Protein AF-A0A2P4THH5-F1 (afdb_monomer_lite)

Radius of gyration: 34.78 Å; chains: 1; bounding box: 118×61×104 Å

Foldseek 3Di:
DDDDDDDDDDDDDDDDDDDDDDDDDDDDPDDPPPPPPQDWQPDQQAPPPWTWGADPPDNVDIATHEDPQFDDRRSQAGDPDQAAAFQAQSPRYQFAAFPVRFGADQLADPVCPPPPGGCVDPCCSVSNHHGHRGWGDSPSDNHTKGWGQDPNDIDIGGHPRHHPDPAPDADPDDDDDDDPDDDQDALSRVQQKKWKWFDDPPDPDIHTQFIWGAAHQFKTKDFLVSCPVPDDQQGIKMKTLDRAPPDDDPRIDIFGFPDKDQDPPQDPVPRVSRMMMTTGDDPDPRRHDDDSNHHGHHDDDPPDDDDPPPDDDDDDNDDDDD

InterPro domains:
  IPR000001 Kringle [PF00051] (83-164)
  IPR000001 Kringle [PS50070] (82-164)
  IPR000001 Kringle [SM00130] (81-166)
  IPR000001 Kringle [cd00108] (80-165)
  IPR000742 EGF-like domain [PS00022] (64-75)
  IPR000742 EGF-like domain [PS50026] (37-76)
  IPR001254 Serine proteases, trypsin domain [PF00089] (181-321)
  IPR001254 Serine proteases, trypsin domain [PS50240] (179-322)
  IPR001254 Serine proteases, trypsin domain [SM00020] (178-322)
  IPR001254 Serine proteases, trypsin domain [cd00190] (182-322)
  IPR001314 Peptidase S1A, chymotrypsin family [PR00722] (211-226)
  IPR001314 Peptidase S1A, chymotrypsin family [PR00722] (270-284)
  IPR009003 Peptidase S1, PA clan [SSF50494] (167-321)
  IPR013806 Kringle-like fold [SSF57440] (61-167)
  IPR018056 Kringle, conserved site [PS00021] (134-146)
  IPR018114 Serine proteases, trypsin family, histidine active site [PS00134] (221-226)
  IPR038178 Kringle superfamily [G3DSA:2.40.20.10] (83-173)
  IPR050127 Serine Proteases (Peptidase S1 Family) [PTHR24264] (62-322)

pLDDT: mean 84.1, std 19.12, range [24.69, 98.5]

Organism: Bambusicola thoracicus (NCBI:txid9083)

Sequence (322 aa):
MSNREDNLRSGGDVENTQNERQAPESPPAGGSNQDCSVPACIRNKCYNGGQCSQAYYSPQLFICRCNHGSSGKQCEIDTEVKCYKNTGVTYRGTWSVTESGAECLNWNINGLMDHKYSGQRKDAAELGLGNHNYCRNPDNDSKPWCHVLKGKQLTWEYCDVPTCSSCGLRQHRARQYRIKVGSYADIEAHPWQAAIFVKYHRVPGEHFLCGGILISSCWVLSAAHCFEEGFSTNQLKIVLGRTSRATPEEKEQKFQVKNYVVHERYDSENYNNDIALLQLNSDTEDCAIETDTVRAACLPTPDLQLPDWTECEISGYGRNEE

Secondary structure (DSSP, 8-state):
---------------------PPPPPPPS--------PPBPSS---STTPEEEEETTEEEEEEEEPPTTEESSSS-EESS--SB-TTSTT------BBTTSPBPPPTT-GGGTTSSS-TTSTTTTTTT-SSS---B-SS--SS-EEEEEETTEEEEEEB-PPB---TT------PPP--SSPPP--GGGSTTEEEEEE--TTSSS-EEEEEEEEEETTEEEE-SGGGTT---GGGEEEEES-S-SSS--TT-EEEEEEEEEE-TT--TTT-TT--EEEEEP-SSSS-SPP-SS--PPPPPPTT-PPPTT-------------

Structure (mmCIF, N/CA/C/O backbone):
data_AF-A0A2P4THH5-F1
#
_entry.id   AF-A0A2P4THH5-F1
#
loop_
_atom_site.group_PDB
_atom_site.id
_atom_site.type_symbol
_atom_site.label_atom_id
_atom_site.label_alt_id
_atom_site.label_comp_id
_atom_site.label_asym_id
_atom_site.label_entity_id
_atom_site.label_seq_id
_atom_site.pdbx_PDB_ins_code
_atom_site.Cartn_x
_atom_site.Cartn_y
_atom_site.Cartn_z
_atom_site.occupancy
_atom_site.B_iso_or_equiv
_atom_site.auth_seq_id
_atom_site.auth_comp_id
_atom_site.auth_asym_id
_atom_site.auth_atom_id
_atom_site.pdbx_PDB_model_num
ATOM 1 N N . MET A 1 1 ? 80.439 19.271 -78.440 1.00 37.16 1 MET A N 1
ATOM 2 C CA . MET A 1 1 ? 81.186 19.848 -77.301 1.00 37.16 1 MET A CA 1
ATOM 3 C C . MET A 1 1 ? 80.744 19.051 -76.077 1.00 37.16 1 MET A C 1
ATOM 5 O O . MET A 1 1 ? 79.571 19.114 -75.762 1.00 37.16 1 MET A O 1
ATOM 9 N N . SER A 1 2 ? 81.492 18.027 -75.648 1.00 31.56 2 SER A N 1
ATOM 10 C CA . SER A 1 2 ? 82.767 18.105 -74.899 1.00 31.56 2 SER A CA 1
ATOM 11 C C . SER A 1 2 ? 82.506 18.529 -73.451 1.00 31.56 2 SER A C 1
ATOM 13 O O . SER A 1 2 ? 81.976 19.615 -73.275 1.00 31.56 2 SER A O 1
ATOM 15 N N . ASN A 1 3 ? 82.902 17.838 -72.381 1.00 24.69 3 ASN A N 1
ATOM 16 C CA . ASN A 1 3 ? 83.460 16.503 -72.079 1.00 24.69 3 ASN A CA 1
ATOM 17 C C . ASN A 1 3 ? 83.920 16.617 -70.601 1.00 24.69 3 ASN A C 1
ATOM 19 O O . ASN A 1 3 ? 84.514 17.650 -70.306 1.00 24.69 3 ASN A O 1
ATOM 23 N N . ARG A 1 4 ? 83.815 15.550 -69.779 1.00 29.97 4 ARG A N 1
ATOM 24 C CA . ARG A 1 4 ? 84.721 15.250 -68.620 1.00 29.97 4 ARG A CA 1
ATOM 25 C C . ARG A 1 4 ? 84.756 16.267 -67.442 1.00 29.97 4 ARG A C 1
ATOM 27 O O . ARG A 1 4 ? 84.151 17.324 -67.555 1.00 29.97 4 ARG A O 1
ATOM 34 N N . GLU A 1 5 ? 85.376 16.054 -66.264 1.00 32.38 5 GLU A N 1
ATOM 35 C CA . GLU A 1 5 ? 86.104 14.965 -65.531 1.00 32.38 5 GLU A CA 1
ATOM 36 C C . GLU A 1 5 ? 86.108 15.388 -64.023 1.00 32.38 5 GLU A C 1
ATOM 38 O O . GLU A 1 5 ? 86.107 16.591 -63.770 1.00 32.38 5 GLU A O 1
ATOM 43 N N . ASP A 1 6 ? 86.179 14.573 -62.955 1.00 33.00 6 ASP A N 1
ATOM 44 C CA . ASP A 1 6 ? 85.772 13.177 -62.676 1.00 33.00 6 ASP A CA 1
ATOM 45 C C . ASP A 1 6 ? 85.646 12.982 -61.125 1.00 33.00 6 ASP A C 1
ATOM 47 O O . ASP A 1 6 ? 85.448 13.952 -60.393 1.00 33.00 6 ASP A O 1
ATOM 51 N N . ASN A 1 7 ? 85.754 11.756 -60.594 1.00 29.44 7 ASN A N 1
ATOM 52 C CA . ASN A 1 7 ? 85.731 11.412 -59.163 1.00 29.44 7 ASN A CA 1
ATOM 53 C C . ASN A 1 7 ? 87.022 11.794 -58.402 1.00 29.44 7 ASN A C 1
ATOM 55 O O . ASN A 1 7 ? 88.105 11.673 -58.968 1.00 29.44 7 ASN A O 1
ATOM 59 N N . LEU A 1 8 ? 86.938 12.030 -57.074 1.00 30.50 8 LEU A N 1
ATOM 60 C CA . LEU A 1 8 ? 87.539 11.131 -56.051 1.00 30.50 8 LEU A CA 1
ATOM 61 C C . LEU A 1 8 ? 87.321 11.539 -54.568 1.00 30.50 8 LEU A C 1
ATOM 63 O O . LEU A 1 8 ? 87.356 12.699 -54.181 1.00 30.50 8 LEU A O 1
ATOM 67 N N . ARG A 1 9 ? 87.136 10.485 -53.760 1.00 30.66 9 ARG A N 1
ATOM 68 C CA . ARG A 1 9 ? 87.009 10.330 -52.289 1.00 30.66 9 ARG A CA 1
ATOM 69 C C . ARG A 1 9 ? 87.934 11.177 -51.386 1.00 30.66 9 ARG A C 1
ATOM 71 O O . ARG A 1 9 ? 89.102 11.342 -51.728 1.00 30.66 9 ARG A O 1
ATOM 78 N N . SER A 1 10 ? 87.523 11.402 -50.120 1.00 29.91 10 SER A N 1
ATOM 79 C CA . SER A 1 10 ? 88.060 10.676 -48.924 1.00 29.91 10 SER A CA 1
ATOM 80 C C . SER A 1 10 ? 87.493 11.140 -47.562 1.00 29.91 10 SER A C 1
ATOM 82 O O . SER A 1 10 ? 87.350 12.335 -47.344 1.00 29.91 10 SER A O 1
ATOM 84 N N . GLY A 1 11 ? 87.288 10.188 -46.630 1.00 29.16 11 GLY A N 1
ATOM 85 C CA . GLY A 1 11 ? 86.924 10.403 -45.209 1.00 29.16 11 GLY A CA 1
ATOM 86 C C . GLY A 1 11 ? 85.438 10.728 -44.962 1.00 29.16 11 GLY A C 1
ATOM 87 O O . GLY A 1 11 ? 84.826 11.417 -45.768 1.00 29.16 11 GLY A O 1
ATOM 88 N N . GLY A 1 12 ? 84.776 10.266 -43.897 1.00 29.94 12 GLY A N 1
ATOM 89 C CA . GLY A 1 12 ? 85.152 9.360 -42.800 1.00 29.94 12 GLY A CA 1
ATOM 90 C C . GLY A 1 12 ? 83.884 8.954 -42.019 1.00 29.94 12 GLY A C 1
ATOM 91 O O . GLY A 1 12 ? 82.815 9.507 -42.269 1.00 29.94 12 GLY A O 1
ATOM 92 N N . ASP A 1 13 ? 83.981 7.955 -41.144 1.00 30.75 13 ASP A N 1
ATOM 93 C CA . ASP A 1 13 ? 82.831 7.226 -40.587 1.00 30.75 13 ASP A CA 1
ATOM 94 C C . ASP A 1 13 ? 81.926 7.991 -39.592 1.00 30.75 13 ASP A C 1
ATOM 96 O O . ASP A 1 13 ? 82.384 8.871 -38.873 1.00 30.75 13 ASP A O 1
ATOM 100 N N . VAL A 1 14 ? 80.648 7.567 -39.559 1.00 36.00 14 VAL A N 1
ATOM 101 C CA . VAL A 1 14 ? 79.745 7.399 -38.388 1.00 36.00 14 VAL A CA 1
ATOM 102 C C . VAL A 1 14 ? 79.742 8.497 -37.301 1.00 36.00 14 VAL A C 1
ATOM 104 O O . VAL A 1 14 ? 80.711 8.649 -36.575 1.00 36.00 14 VAL A O 1
ATOM 107 N N . GLU A 1 15 ? 78.588 9.142 -37.046 1.00 32.97 15 GLU A N 1
ATOM 108 C CA . GLU A 1 15 ? 77.673 8.727 -35.954 1.00 32.97 15 GLU A CA 1
ATOM 109 C C . GLU A 1 15 ? 76.352 9.532 -35.915 1.00 32.97 15 GLU A C 1
ATOM 111 O O . GLU A 1 15 ? 76.206 10.598 -36.511 1.00 32.97 15 GLU A O 1
ATOM 116 N N . ASN A 1 16 ? 75.355 8.974 -35.229 1.00 37.88 16 ASN A N 1
ATOM 117 C CA . ASN A 1 16 ? 73.992 9.482 -35.094 1.00 37.88 16 ASN A CA 1
ATOM 118 C C . ASN A 1 16 ? 73.874 10.380 -33.849 1.00 37.88 16 ASN A C 1
ATOM 120 O O . ASN A 1 16 ? 74.120 9.904 -32.744 1.00 37.88 16 ASN A O 1
ATOM 124 N N . THR A 1 17 ? 73.448 11.641 -33.986 1.00 34.62 17 THR A N 1
ATOM 125 C CA . THR A 1 17 ? 73.154 12.512 -32.831 1.00 34.62 17 THR A CA 1
ATOM 126 C C . THR A 1 17 ? 71.737 13.075 -32.886 1.00 34.62 17 THR A C 1
ATOM 128 O O . THR A 1 17 ? 71.392 13.930 -33.702 1.00 34.62 17 THR A O 1
ATOM 131 N N . GLN A 1 18 ? 70.902 12.591 -31.965 1.00 39.66 18 GLN A N 1
ATOM 132 C CA . GLN A 1 18 ? 69.651 13.247 -31.598 1.00 39.66 18 GLN A CA 1
ATOM 133 C C . GLN A 1 18 ? 69.985 14.591 -30.946 1.00 39.66 18 GLN A C 1
ATOM 135 O O . GLN A 1 18 ? 70.841 14.648 -30.068 1.00 39.66 18 GLN A O 1
ATOM 140 N N . ASN A 1 19 ? 69.308 15.663 -31.357 1.00 36.25 19 ASN A N 1
ATOM 141 C CA . ASN A 1 19 ? 69.468 16.976 -30.738 1.00 36.25 19 ASN A CA 1
ATOM 142 C C . ASN A 1 19 ? 68.185 17.319 -29.970 1.00 36.25 19 ASN A C 1
ATOM 144 O O . ASN A 1 19 ? 67.156 17.660 -30.565 1.00 36.25 19 ASN A O 1
ATOM 148 N N . GLU A 1 20 ? 68.232 17.142 -28.651 1.00 37.72 20 GLU A N 1
ATOM 149 C CA . GLU A 1 20 ? 67.114 17.395 -27.745 1.00 37.72 20 GLU A CA 1
ATOM 150 C C . GLU A 1 20 ? 66.775 18.892 -27.722 1.00 37.72 20 GLU A C 1
ATOM 152 O O . GLU A 1 20 ? 67.632 19.739 -27.476 1.00 37.72 20 GLU A O 1
ATOM 157 N N . ARG A 1 21 ? 65.501 19.241 -27.942 1.00 40.94 21 ARG A N 1
ATOM 158 C CA . ARG A 1 21 ? 65.012 20.597 -27.664 1.00 40.94 21 ARG A CA 1
ATOM 159 C C . ARG A 1 21 ? 64.455 20.644 -26.249 1.00 40.94 21 ARG A C 1
ATOM 161 O O . ARG A 1 21 ? 63.449 20.004 -25.958 1.00 40.94 21 ARG A O 1
ATOM 168 N N . GLN A 1 22 ? 65.135 21.407 -25.397 1.00 40.62 22 GLN A N 1
ATOM 169 C CA . GLN A 1 22 ? 64.777 21.625 -23.998 1.00 40.62 22 GLN A CA 1
ATOM 170 C C . GLN A 1 22 ? 63.349 22.172 -23.857 1.00 40.62 22 GLN A C 1
ATOM 172 O O . GLN A 1 22 ? 62.909 23.028 -24.629 1.00 40.62 22 GLN A O 1
ATOM 177 N N . ALA A 1 23 ? 62.633 21.669 -22.851 1.00 42.81 23 ALA A N 1
ATOM 178 C CA . ALA A 1 23 ? 61.329 22.185 -22.452 1.00 42.81 23 ALA A CA 1
ATOM 179 C C . ALA A 1 23 ? 61.474 23.556 -21.756 1.00 42.81 23 ALA A C 1
ATOM 181 O O . ALA A 1 23 ? 62.497 23.799 -21.113 1.00 42.81 23 ALA A O 1
ATOM 182 N N . PRO A 1 24 ? 60.471 24.450 -21.852 1.00 40.84 24 PRO A N 1
ATOM 183 C CA . PRO A 1 24 ? 60.492 25.722 -21.138 1.00 40.84 24 PRO A CA 1
ATOM 184 C C . PRO A 1 24 ? 60.407 25.509 -19.620 1.00 40.84 24 PRO A C 1
ATOM 186 O O . PRO A 1 24 ? 59.654 24.659 -19.143 1.00 40.84 24 PRO A O 1
ATOM 189 N N . GLU A 1 25 ? 61.169 26.303 -18.869 1.00 43.41 25 GLU A N 1
ATOM 190 C CA . GLU A 1 25 ? 61.235 26.227 -17.408 1.00 43.41 25 GLU A CA 1
ATOM 191 C C . GLU A 1 25 ? 59.893 26.569 -16.739 1.00 43.41 25 GLU A C 1
ATOM 193 O O . GLU A 1 25 ? 59.146 27.452 -17.169 1.00 43.41 25 GLU A O 1
ATOM 198 N N . SER A 1 26 ? 59.593 25.864 -15.649 1.00 44.84 26 SER A N 1
ATOM 199 C CA . SER A 1 26 ? 58.394 26.066 -14.835 1.00 44.84 26 SER A CA 1
ATOM 200 C C . SER A 1 26 ? 58.463 27.351 -13.992 1.00 44.84 26 SER A C 1
ATOM 202 O O . SER A 1 26 ? 59.522 27.644 -13.432 1.00 44.84 26 SER A O 1
ATOM 204 N N . PRO A 1 27 ? 57.344 28.082 -13.808 1.00 43.88 27 PRO A N 1
ATOM 205 C CA . PRO A 1 27 ? 57.297 29.265 -12.947 1.00 43.88 27 PRO A CA 1
ATOM 206 C C . PRO A 1 27 ? 57.533 28.913 -11.463 1.00 43.88 27 PRO A C 1
ATOM 208 O O . PRO A 1 27 ? 57.304 27.771 -11.055 1.00 43.88 27 PRO A O 1
ATOM 211 N N . PRO A 1 28 ? 57.980 29.875 -10.632 1.00 43.22 28 PRO A N 1
ATOM 212 C CA . PRO A 1 28 ? 58.400 29.602 -9.260 1.00 43.22 28 PRO A CA 1
ATOM 213 C C . PRO A 1 28 ? 57.242 29.144 -8.363 1.00 43.22 28 PRO A C 1
ATOM 215 O O . PRO A 1 28 ? 56.141 29.696 -8.397 1.00 43.22 28 PRO A O 1
ATOM 218 N N . ALA A 1 29 ? 57.525 28.166 -7.500 1.00 49.53 29 ALA A N 1
ATOM 219 C CA . ALA A 1 29 ? 56.600 27.661 -6.490 1.00 49.53 29 ALA A CA 1
ATOM 220 C C . ALA A 1 29 ? 56.365 28.710 -5.383 1.00 49.53 29 ALA A C 1
ATOM 222 O O . ALA A 1 29 ? 57.058 28.739 -4.368 1.00 49.53 29 ALA A O 1
ATOM 223 N N . GLY A 1 30 ? 55.390 29.592 -5.609 1.00 50.31 30 GLY A N 1
ATOM 224 C CA . GLY A 1 30 ? 55.076 30.735 -4.747 1.00 50.31 30 GLY A CA 1
ATOM 225 C C . GLY A 1 30 ? 53.586 31.069 -4.715 1.00 50.31 30 GLY A C 1
ATOM 226 O O . GLY A 1 30 ? 53.219 32.239 -4.763 1.00 50.31 30 GLY A O 1
ATOM 227 N N . GLY A 1 31 ? 52.727 30.049 -4.670 1.00 40.75 31 GLY A N 1
ATOM 228 C CA . GLY A 1 31 ? 51.292 30.187 -4.425 1.00 40.75 31 GLY A CA 1
ATOM 229 C C . GLY A 1 31 ? 50.918 29.474 -3.131 1.00 40.75 31 GLY A C 1
ATOM 230 O O . GLY A 1 31 ? 51.386 28.363 -2.883 1.00 40.75 31 GLY A O 1
ATOM 231 N N . SER A 1 32 ? 50.093 30.109 -2.300 1.00 44.59 32 SER A N 1
ATOM 232 C CA . SER A 1 32 ? 49.485 29.449 -1.145 1.00 44.59 32 SER A CA 1
ATOM 233 C C . SER A 1 32 ? 48.727 28.199 -1.592 1.00 44.59 32 SER A C 1
ATOM 235 O O . SER A 1 32 ? 48.173 28.155 -2.691 1.00 44.59 32 SER A O 1
ATOM 237 N N . ASN A 1 33 ? 48.672 27.193 -0.717 1.00 51.00 33 ASN A N 1
ATOM 238 C CA . ASN A 1 33 ? 47.821 26.022 -0.901 1.00 51.00 33 ASN A CA 1
ATOM 239 C C . ASN A 1 33 ? 46.359 26.482 -0.759 1.00 51.00 33 ASN A C 1
ATOM 241 O O . ASN A 1 33 ? 45.766 26.435 0.320 1.00 51.00 33 ASN A O 1
ATOM 245 N N . GLN A 1 34 ? 45.829 27.064 -1.831 1.00 52.44 34 GLN A N 1
ATOM 246 C CA . GLN A 1 34 ? 44.490 27.612 -1.882 1.00 52.44 34 GLN A CA 1
ATOM 247 C C . GLN A 1 34 ? 43.559 26.429 -2.099 1.00 52.44 34 GLN A C 1
ATOM 249 O O . GLN A 1 34 ? 43.331 26.002 -3.227 1.00 52.44 34 GLN A O 1
ATOM 254 N N . ASP A 1 35 ? 43.115 25.856 -0.979 1.00 54.47 35 ASP A N 1
ATOM 255 C CA . ASP A 1 35 ? 42.141 24.776 -0.937 1.00 54.47 35 ASP A CA 1
ATOM 256 C C . ASP A 1 35 ? 40.946 25.152 -1.818 1.00 54.47 35 ASP A C 1
ATOM 258 O O . ASP A 1 35 ? 40.152 26.037 -1.475 1.00 54.47 35 ASP A O 1
ATOM 262 N N . CYS A 1 36 ? 40.856 24.504 -2.983 1.00 59.50 36 CYS A N 1
ATOM 263 C CA . CYS A 1 36 ? 39.775 24.658 -3.952 1.00 59.50 36 CYS A CA 1
ATOM 264 C C . CYS A 1 36 ? 38.520 23.952 -3.426 1.00 59.50 36 CYS A C 1
ATOM 266 O O . CYS A 1 36 ? 37.983 23.032 -4.047 1.00 59.50 36 CYS A O 1
ATOM 268 N N . SER A 1 37 ? 38.071 24.404 -2.259 1.00 67.19 37 SER A N 1
ATOM 269 C CA . SER A 1 37 ? 36.865 23.986 -1.569 1.00 67.19 37 SER A CA 1
ATOM 270 C C . SER A 1 37 ? 35.662 24.311 -2.450 1.00 67.19 37 SER A C 1
ATOM 272 O O . SER A 1 37 ? 35.150 25.431 -2.490 1.00 67.19 37 SER A O 1
ATOM 274 N N . VAL A 1 38 ? 35.227 23.314 -3.225 1.00 71.19 38 VAL A N 1
ATOM 275 C CA . VAL A 1 38 ? 34.047 23.440 -4.081 1.00 71.19 38 VAL A CA 1
ATOM 276 C C . VAL A 1 38 ? 32.851 23.709 -3.165 1.00 71.19 38 VAL A C 1
ATOM 278 O O . VAL A 1 38 ? 32.565 22.877 -2.299 1.00 71.19 38 VAL A O 1
ATOM 281 N N . PRO A 1 39 ? 32.156 24.851 -3.311 1.00 82.00 39 PRO A N 1
ATOM 282 C CA . PRO A 1 39 ? 31.128 25.239 -2.361 1.00 82.00 39 PRO A CA 1
ATOM 283 C C . PRO A 1 39 ? 29.989 24.220 -2.354 1.00 82.00 39 PRO A C 1
ATOM 285 O O . PRO A 1 39 ? 29.551 23.727 -3.401 1.00 82.00 39 PRO A O 1
ATOM 288 N N . ALA A 1 40 ? 29.489 23.926 -1.155 1.00 85.25 40 ALA A N 1
ATOM 289 C CA . ALA A 1 40 ? 28.267 23.155 -0.995 1.00 85.25 40 ALA A CA 1
ATOM 290 C C . ALA A 1 40 ? 27.100 23.867 -1.699 1.00 85.25 40 ALA A C 1
ATOM 292 O O . ALA A 1 40 ? 27.017 25.098 -1.716 1.00 85.25 40 ALA A O 1
ATOM 293 N N . CYS A 1 41 ? 26.186 23.096 -2.284 1.00 86.69 41 CYS A N 1
ATOM 294 C CA . CYS A 1 41 ? 25.001 23.659 -2.924 1.00 86.69 41 CYS A CA 1
ATOM 295 C C . CYS A 1 41 ? 24.131 24.426 -1.915 1.00 86.69 41 CYS A C 1
ATOM 297 O O . CYS A 1 41 ? 23.840 23.919 -0.835 1.00 86.69 41 CYS A O 1
ATOM 299 N N . ILE A 1 42 ? 23.620 25.600 -2.313 1.00 83.94 42 ILE A N 1
ATOM 300 C CA . ILE A 1 42 ? 22.729 26.444 -1.480 1.00 83.94 42 ILE A CA 1
ATOM 301 C C . ILE A 1 42 ? 21.472 25.672 -1.031 1.00 83.94 42 ILE A C 1
ATOM 303 O O . ILE A 1 42 ? 20.929 25.905 0.045 1.00 83.94 42 ILE A O 1
ATOM 307 N N . ARG A 1 43 ? 21.009 24.735 -1.865 1.00 85.25 43 ARG A N 1
ATOM 308 C CA . ARG A 1 43 ? 20.035 23.697 -1.512 1.00 85.25 43 ARG A CA 1
ATOM 309 C C . ARG A 1 43 ? 20.584 22.358 -1.985 1.00 85.25 43 ARG A C 1
ATOM 311 O O . ARG A 1 43 ? 21.068 22.280 -3.115 1.00 85.25 43 ARG A O 1
ATOM 318 N N . ASN A 1 44 ? 20.504 21.325 -1.149 1.00 85.50 44 ASN A N 1
ATOM 319 C CA . ASN A 1 44 ? 20.911 19.984 -1.554 1.00 85.50 44 ASN A CA 1
ATOM 320 C C . ASN A 1 44 ? 19.947 19.463 -2.638 1.00 85.50 44 ASN A C 1
ATOM 322 O O . ASN A 1 44 ? 18.736 19.457 -2.434 1.00 85.50 44 ASN A O 1
ATOM 326 N N . LYS A 1 45 ? 20.492 19.082 -3.799 1.00 87.81 45 LYS A N 1
ATOM 327 C CA . LYS A 1 45 ? 19.757 18.526 -4.952 1.00 87.81 45 LYS A CA 1
ATOM 328 C C . LYS A 1 45 ? 19.999 17.018 -5.128 1.00 87.81 45 LYS A C 1
ATOM 330 O O . LYS A 1 45 ? 19.629 16.457 -6.160 1.00 87.81 45 LYS A O 1
ATOM 335 N N . CYS A 1 46 ? 20.668 16.397 -4.159 1.00 90.81 46 CYS A N 1
ATOM 336 C CA . CYS A 1 46 ? 21.008 14.985 -4.140 1.00 90.81 46 CYS A CA 1
ATOM 337 C C . CYS A 1 46 ? 20.062 14.234 -3.197 1.00 90.81 46 CYS A C 1
ATOM 339 O O . CYS A 1 46 ? 19.823 14.664 -2.067 1.00 90.81 46 CYS A O 1
ATOM 341 N N . TYR A 1 47 ? 19.548 13.104 -3.661 1.00 90.31 47 TYR A N 1
ATOM 342 C CA . TYR A 1 47 ? 18.736 12.171 -2.891 1.00 90.31 47 TYR A CA 1
ATOM 343 C C . TYR A 1 47 ? 19.617 11.312 -1.965 1.00 90.31 47 TYR A C 1
ATOM 345 O O . TYR A 1 47 ? 20.847 11.405 -1.993 1.00 90.31 47 TYR A O 1
ATOM 353 N N . ASN A 1 48 ? 18.988 10.493 -1.114 1.00 89.19 48 ASN A N 1
ATOM 354 C CA . ASN A 1 48 ? 19.655 9.488 -0.268 1.00 89.19 48 ASN A CA 1
ATOM 355 C C . ASN A 1 48 ? 20.823 10.033 0.588 1.00 89.19 48 ASN A C 1
ATOM 357 O O . ASN A 1 48 ? 21.829 9.365 0.834 1.00 89.19 48 ASN A O 1
ATOM 361 N N . GLY A 1 49 ? 20.696 11.288 1.037 1.00 88.06 49 GLY A N 1
ATOM 362 C CA . GLY A 1 49 ? 21.700 11.974 1.855 1.00 88.06 49 GLY A CA 1
ATOM 363 C C . GLY A 1 49 ? 23.008 12.306 1.125 1.00 88.06 49 GLY A C 1
ATOM 364 O O . GLY A 1 49 ? 24.006 12.581 1.791 1.00 88.06 49 GLY A O 1
ATOM 365 N N . GLY A 1 50 ? 23.036 12.252 -0.211 1.00 91.50 50 GLY A N 1
ATOM 366 C CA . GLY A 1 50 ? 24.226 12.554 -1.007 1.00 91.50 50 GLY A CA 1
ATOM 367 C C . GLY A 1 50 ? 24.739 13.982 -0.792 1.00 91.50 50 GLY A C 1
ATOM 368 O O . GLY A 1 50 ? 23.974 14.913 -0.526 1.00 91.50 50 GLY A O 1
ATOM 369 N N . GLN A 1 51 ? 26.052 14.171 -0.919 1.00 93.25 51 GLN A N 1
ATOM 370 C CA . GLN A 1 51 ? 26.693 15.478 -0.763 1.00 93.25 51 GLN A CA 1
ATOM 371 C C . GLN A 1 51 ? 26.654 16.250 -2.087 1.00 93.25 51 GLN A C 1
ATOM 373 O O . GLN A 1 51 ? 27.115 15.748 -3.113 1.00 93.25 51 GLN A O 1
ATOM 378 N N . CYS A 1 52 ? 26.122 17.474 -2.063 1.00 92.62 52 CYS A N 1
ATOM 379 C CA . CYS A 1 52 ? 25.980 18.328 -3.244 1.00 92.62 52 CYS A CA 1
ATOM 380 C C . CYS A 1 52 ? 27.070 19.400 -3.294 1.00 92.62 52 CYS A C 1
ATOM 382 O O . CYS A 1 52 ? 27.138 20.258 -2.410 1.00 92.62 52 CYS A O 1
ATOM 384 N N . SER A 1 53 ? 27.854 19.402 -4.371 1.00 91.38 53 SER A N 1
ATOM 385 C CA . SER A 1 53 ? 28.852 20.430 -4.680 1.00 91.38 53 SER A CA 1
ATOM 386 C C . SER A 1 53 ? 28.429 21.220 -5.921 1.00 91.38 53 SER A C 1
ATOM 388 O O . SER A 1 53 ? 28.028 20.634 -6.929 1.00 91.38 53 SER A O 1
ATOM 390 N N . GLN A 1 54 ? 28.504 22.551 -5.864 1.00 87.06 54 GLN A N 1
ATOM 391 C CA . GLN A 1 54 ? 28.004 23.443 -6.915 1.00 87.06 54 GLN A CA 1
ATOM 392 C C . GLN A 1 54 ? 29.153 24.101 -7.688 1.00 87.06 54 GLN A C 1
ATOM 394 O O . GLN A 1 54 ? 30.136 24.551 -7.101 1.00 87.06 54 GLN A O 1
ATOM 399 N N . ALA A 1 55 ? 29.024 24.205 -9.013 1.00 80.19 55 ALA A N 1
ATOM 400 C CA . ALA A 1 55 ? 30.010 24.906 -9.827 1.00 80.19 55 ALA A CA 1
ATOM 401 C C . ALA A 1 55 ? 29.962 26.419 -9.552 1.00 80.19 55 ALA A C 1
ATOM 403 O O . ALA A 1 55 ? 28.914 27.052 -9.697 1.00 80.19 55 ALA A O 1
ATOM 404 N N . TYR A 1 56 ? 31.112 27.007 -9.212 1.00 71.56 56 TYR A N 1
ATOM 405 C CA . TYR A 1 56 ? 31.230 28.409 -8.786 1.00 71.56 56 TYR A CA 1
ATOM 406 C C . TYR A 1 56 ? 30.623 29.409 -9.792 1.00 71.56 56 TYR A C 1
ATOM 408 O O . TYR A 1 56 ? 29.932 30.344 -9.399 1.00 71.56 56 TYR A O 1
ATOM 416 N N . TYR A 1 57 ? 30.812 29.168 -11.095 1.00 75.88 57 TYR A N 1
ATOM 417 C CA . TYR A 1 57 ? 30.321 30.032 -12.179 1.00 75.88 57 TYR A CA 1
ATOM 418 C C . TYR A 1 57 ? 29.016 29.552 -12.844 1.00 75.88 57 TYR A C 1
ATOM 420 O O . TYR A 1 57 ? 28.578 30.153 -13.822 1.00 75.88 57 TYR A O 1
ATOM 428 N N . SER A 1 58 ? 28.382 28.474 -12.363 1.00 74.12 58 SER A N 1
ATOM 429 C CA . SER A 1 58 ? 27.134 27.963 -12.951 1.00 74.12 58 SER A CA 1
ATOM 430 C C . SER A 1 58 ? 26.197 27.386 -11.881 1.00 74.12 58 SER A C 1
ATOM 432 O O . SER A 1 58 ? 26.329 26.220 -11.511 1.00 74.12 58 SER A O 1
ATOM 434 N N . PRO A 1 59 ? 25.195 28.149 -11.398 1.00 69.50 59 PRO A N 1
ATOM 435 C CA . PRO A 1 59 ? 24.290 27.695 -10.334 1.00 69.50 59 PRO A CA 1
ATOM 436 C C . PRO A 1 59 ? 23.324 26.572 -10.759 1.00 69.50 59 PRO A C 1
ATOM 438 O O . PRO A 1 59 ? 22.641 25.965 -9.925 1.00 69.50 59 PRO A O 1
ATOM 441 N N . GLN A 1 60 ? 23.259 26.277 -12.060 1.00 73.44 60 GLN A N 1
ATOM 442 C CA . GLN A 1 60 ? 22.529 25.130 -12.599 1.00 73.44 60 GLN A CA 1
ATOM 443 C C . GLN A 1 60 ? 23.379 23.851 -12.613 1.00 73.44 60 GLN A C 1
ATOM 445 O O . GLN A 1 60 ? 22.811 22.762 -12.553 1.00 73.44 60 GLN A O 1
ATOM 450 N N . LEU A 1 61 ? 24.712 23.963 -12.637 1.00 81.94 61 LEU A N 1
ATOM 451 C CA . LEU A 1 61 ? 25.624 22.824 -12.652 1.00 81.94 61 LEU A CA 1
ATOM 452 C C . LEU A 1 61 ? 26.021 22.431 -11.222 1.00 81.94 61 LEU A C 1
ATOM 454 O O . LEU A 1 61 ? 26.637 23.197 -10.480 1.00 81.94 61 LEU A O 1
ATOM 458 N N . PHE A 1 62 ? 25.668 21.209 -10.846 1.00 87.88 62 PHE A N 1
ATOM 459 C CA . PHE A 1 62 ? 26.001 20.605 -9.562 1.00 87.88 62 PHE A CA 1
ATOM 460 C C . PHE A 1 62 ? 26.419 19.150 -9.766 1.00 87.88 62 PHE A C 1
ATOM 462 O O . PHE A 1 62 ? 26.058 18.525 -10.767 1.00 87.88 62 PHE A O 1
ATOM 469 N N . ILE A 1 63 ? 27.187 18.631 -8.815 1.00 90.12 63 ILE A N 1
ATOM 470 C CA . ILE A 1 63 ? 27.655 17.248 -8.766 1.00 90.12 63 ILE A CA 1
ATOM 471 C C . ILE A 1 63 ? 27.204 16.662 -7.431 1.00 90.12 63 ILE A C 1
ATOM 473 O O . ILE A 1 63 ? 27.348 17.303 -6.388 1.00 90.12 63 ILE A O 1
ATOM 477 N N . CYS A 1 64 ? 26.671 15.445 -7.476 1.00 92.25 64 CYS A N 1
ATOM 478 C CA . CYS A 1 64 ? 26.307 14.680 -6.295 1.00 92.25 64 CYS A CA 1
ATOM 479 C C . CYS A 1 64 ? 27.347 13.596 -6.022 1.00 92.25 64 CYS A C 1
ATOM 481 O O . CYS A 1 64 ? 27.652 12.783 -6.894 1.00 92.25 64 CYS A O 1
ATOM 483 N N . ARG A 1 65 ? 27.877 13.570 -4.798 1.00 94.19 65 ARG A N 1
ATOM 484 C CA . ARG A 1 65 ? 28.663 12.454 -4.274 1.00 94.19 65 ARG A CA 1
ATOM 485 C C . ARG A 1 65 ? 27.738 11.562 -3.454 1.00 94.19 65 ARG A C 1
ATOM 487 O O . ARG A 1 65 ? 27.235 11.981 -2.412 1.00 94.19 65 ARG A O 1
ATOM 494 N N . CYS A 1 66 ? 27.510 10.354 -3.950 1.00 94.69 66 CYS A N 1
ATOM 495 C CA . CYS A 1 66 ? 26.563 9.412 -3.366 1.00 94.69 66 CYS A CA 1
ATOM 496 C C . CYS A 1 66 ? 27.149 8.657 -2.172 1.00 94.69 66 CYS A C 1
ATOM 498 O O . CYS A 1 66 ? 28.355 8.410 -2.105 1.00 94.69 66 CYS A O 1
ATOM 500 N N . ASN A 1 67 ? 26.273 8.307 -1.231 1.00 94.12 67 ASN A N 1
ATOM 501 C CA . ASN A 1 67 ? 26.600 7.440 -0.104 1.00 94.12 67 ASN A CA 1
ATOM 502 C C . ASN A 1 67 ? 26.639 5.974 -0.563 1.00 94.12 67 ASN A C 1
ATOM 504 O O . ASN A 1 67 ? 26.131 5.644 -1.640 1.00 94.12 67 ASN A O 1
ATOM 508 N N . HIS A 1 68 ? 27.206 5.086 0.261 1.00 94.31 68 HIS A N 1
ATOM 509 C CA . HIS A 1 68 ? 27.091 3.642 0.029 1.00 94.31 68 HIS A CA 1
ATOM 510 C C . HIS A 1 68 ? 25.617 3.246 -0.157 1.00 94.31 68 HIS A C 1
ATOM 512 O O . HIS A 1 68 ? 24.738 3.855 0.449 1.00 94.31 68 HIS A O 1
ATOM 518 N N . GLY A 1 69 ? 25.356 2.284 -1.041 1.00 92.25 69 GLY A N 1
ATOM 519 C CA . GLY A 1 69 ? 23.997 1.862 -1.382 1.00 92.25 69 GLY A CA 1
ATOM 520 C C . GLY A 1 69 ? 23.217 2.812 -2.303 1.00 92.25 69 GLY A C 1
ATOM 521 O O . GLY A 1 69 ? 22.088 2.501 -2.659 1.00 92.25 69 GLY A O 1
ATOM 522 N N . SER A 1 70 ? 23.786 3.946 -2.740 1.00 94.38 70 SER A N 1
ATOM 523 C CA . SER A 1 70 ? 23.102 4.894 -3.640 1.00 94.38 70 SER A CA 1
ATOM 524 C C . SER A 1 70 ? 23.904 5.216 -4.906 1.00 94.38 70 SER A C 1
ATOM 526 O O . SER A 1 70 ? 25.136 5.221 -4.903 1.00 94.38 70 SER A O 1
ATOM 528 N N . SER A 1 71 ? 23.208 5.468 -6.017 1.00 93.81 71 SER A N 1
ATOM 529 C CA . SER A 1 71 ? 23.808 5.742 -7.331 1.00 93.81 71 SER A CA 1
ATOM 530 C C . SER A 1 71 ? 22.909 6.625 -8.210 1.00 93.81 71 SER A C 1
ATOM 532 O O . SER A 1 71 ? 21.813 7.007 -7.803 1.00 93.81 71 SER A O 1
ATOM 534 N N . GLY A 1 72 ? 23.376 6.980 -9.410 1.00 90.31 72 GLY A N 1
ATOM 535 C CA . GLY A 1 72 ? 22.690 7.916 -10.309 1.00 90.31 72 GLY A CA 1
ATOM 536 C C . GLY A 1 72 ? 23.291 9.322 -10.280 1.00 90.31 72 GLY A C 1
ATOM 537 O O . GLY A 1 72 ? 24.235 9.596 -9.538 1.00 90.31 72 GLY A O 1
ATOM 538 N N . LYS A 1 73 ? 22.781 10.226 -11.123 1.00 89.06 73 LYS A N 1
ATOM 539 C CA . LYS A 1 73 ? 23.357 11.580 -11.291 1.00 89.06 73 LYS A CA 1
ATOM 540 C C . LYS A 1 73 ? 23.111 12.477 -10.071 1.00 89.06 73 LYS A C 1
ATOM 542 O O . LYS A 1 73 ? 23.888 13.388 -9.792 1.00 89.06 73 LYS A O 1
ATOM 547 N N . GLN A 1 74 ? 22.013 12.221 -9.376 1.00 91.06 74 GLN A N 1
ATOM 548 C CA . GLN A 1 74 ? 21.533 12.889 -8.177 1.00 91.06 74 GLN A CA 1
ATOM 549 C C . GLN A 1 74 ? 21.471 11.932 -6.975 1.00 91.06 74 GLN A C 1
ATOM 551 O O . GLN A 1 74 ? 20.873 12.286 -5.965 1.00 91.06 74 GLN A O 1
ATOM 556 N N . CYS A 1 75 ? 22.081 10.744 -7.053 1.00 92.81 75 CYS A N 1
ATOM 557 C CA . CYS A 1 75 ? 21.956 9.674 -6.052 1.00 92.81 75 CYS A CA 1
ATOM 558 C C . CYS A 1 75 ? 20.518 9.140 -5.888 1.00 92.81 75 CYS A C 1
ATOM 560 O O . CYS A 1 75 ? 20.140 8.662 -4.821 1.00 92.81 75 CYS A O 1
ATOM 562 N N . GLU A 1 76 ? 19.715 9.259 -6.948 1.00 91.62 76 GLU A N 1
ATOM 563 C CA . GLU A 1 76 ? 18.289 8.935 -7.048 1.00 91.62 76 GLU A CA 1
ATOM 564 C C . GLU A 1 76 ? 17.967 7.435 -7.092 1.00 91.62 76 GLU A C 1
ATOM 566 O O . GLU A 1 76 ? 16.809 7.068 -6.907 1.00 91.62 76 GLU A O 1
ATOM 571 N N . ILE A 1 77 ? 18.960 6.577 -7.339 1.00 94.69 77 ILE A N 1
ATOM 572 C CA . ILE A 1 77 ? 18.821 5.117 -7.355 1.00 94.69 77 ILE A CA 1
ATOM 573 C C . ILE A 1 77 ? 19.321 4.561 -6.023 1.00 94.69 77 ILE A C 1
ATOM 575 O O . ILE A 1 77 ? 20.464 4.809 -5.636 1.00 94.69 77 ILE A O 1
ATOM 579 N N . ASP A 1 78 ? 18.493 3.753 -5.373 1.00 94.56 78 ASP A N 1
ATOM 580 C CA . ASP A 1 78 ? 18.876 2.914 -4.238 1.00 94.56 78 ASP A CA 1
ATOM 581 C C . ASP A 1 78 ? 19.284 1.534 -4.786 1.00 94.56 78 ASP A C 1
ATOM 583 O O . ASP A 1 78 ? 18.543 0.906 -5.542 1.00 94.56 78 ASP A O 1
ATOM 587 N N . THR A 1 79 ? 20.500 1.081 -4.488 1.00 94.25 79 THR A N 1
ATOM 588 C CA . THR A 1 79 ? 21.035 -0.195 -4.983 1.00 94.25 79 THR A CA 1
ATOM 589 C C . THR A 1 79 ? 20.859 -1.339 -3.988 1.00 94.25 79 THR A C 1
ATOM 591 O O . THR A 1 79 ? 20.975 -2.506 -4.380 1.00 94.25 79 THR A O 1
ATOM 594 N N . GLU A 1 80 ? 20.539 -1.040 -2.729 1.00 91.50 80 GLU A N 1
ATOM 595 C CA . GLU A 1 80 ? 20.355 -2.012 -1.651 1.00 91.50 80 GLU A CA 1
ATOM 596 C C . GLU A 1 80 ? 18.895 -2.486 -1.578 1.00 91.50 80 GLU A C 1
ATOM 598 O O . GLU A 1 80 ? 18.655 -3.678 -1.375 1.00 91.50 80 GLU A O 1
ATOM 603 N N . VAL A 1 81 ? 17.919 -1.615 -1.861 1.00 91.38 81 VAL A N 1
ATOM 604 C CA . VAL A 1 81 ? 16.493 -1.965 -1.836 1.00 91.38 81 VAL A CA 1
ATOM 605 C C . VAL A 1 81 ? 16.112 -2.976 -2.930 1.00 91.38 81 VAL A C 1
ATOM 607 O O . VAL A 1 81 ? 16.286 -2.754 -4.132 1.00 91.38 81 VAL A O 1
ATOM 610 N N . LYS A 1 82 ? 15.555 -4.119 -2.506 1.00 90.62 82 LYS A N 1
ATOM 611 C CA . LYS A 1 82 ? 15.109 -5.214 -3.392 1.00 90.62 82 LYS A CA 1
ATOM 612 C C . LYS A 1 82 ? 13.596 -5.360 -3.509 1.00 90.62 82 LYS A C 1
ATOM 614 O O . LYS A 1 82 ? 13.147 -6.125 -4.347 1.00 90.62 82 LYS A O 1
ATOM 619 N N . CYS A 1 83 ? 12.825 -4.623 -2.716 1.00 91.50 83 CYS A N 1
ATOM 620 C CA . CYS A 1 83 ? 11.371 -4.730 -2.647 1.00 91.50 83 CYS A CA 1
ATOM 621 C C . CYS A 1 83 ? 10.694 -3.353 -2.711 1.00 91.50 83 CYS A C 1
ATOM 623 O O . CYS A 1 83 ? 11.347 -2.335 -2.478 1.00 91.50 83 CYS A O 1
ATOM 625 N N . TYR A 1 84 ? 9.392 -3.302 -3.003 1.00 91.25 84 TYR A N 1
ATOM 626 C CA . TYR A 1 84 ? 8.606 -2.062 -2.961 1.00 91.25 84 TYR A CA 1
ATOM 627 C C . TYR A 1 84 ? 7.579 -2.051 -1.820 1.00 91.25 84 TYR A C 1
ATOM 629 O O . TYR A 1 84 ? 7.104 -3.096 -1.377 1.00 91.25 84 TYR A O 1
ATOM 637 N N . LYS A 1 85 ? 7.226 -0.856 -1.335 1.00 85.62 85 LYS A N 1
ATOM 638 C CA . LYS A 1 85 ? 6.159 -0.636 -0.343 1.00 85.62 85 LYS A CA 1
ATOM 639 C C . LYS A 1 85 ? 4.908 -0.074 -1.015 1.00 85.62 85 LYS A C 1
ATOM 641 O O . LYS A 1 85 ? 5.026 0.631 -2.017 1.00 85.62 85 LYS A O 1
ATOM 646 N N . ASN A 1 86 ? 3.738 -0.316 -0.425 1.00 82.56 86 ASN A N 1
ATOM 647 C CA . ASN A 1 86 ? 2.441 0.191 -0.893 1.00 82.56 86 ASN A CA 1
ATOM 648 C C . ASN A 1 86 ? 2.225 -0.140 -2.383 1.00 82.56 86 ASN A C 1
ATOM 650 O O . ASN A 1 86 ? 2.259 -1.312 -2.742 1.00 82.56 86 ASN A O 1
ATOM 654 N N . THR A 1 87 ? 2.056 0.865 -3.245 1.00 85.12 87 THR A N 1
ATOM 655 C CA . THR A 1 87 ? 1.990 0.733 -4.714 1.00 85.12 87 THR A CA 1
ATOM 656 C C . THR A 1 87 ? 3.350 0.878 -5.411 1.00 85.12 87 THR A C 1
ATOM 658 O O . THR A 1 87 ? 3.476 0.646 -6.611 1.00 85.12 87 THR A O 1
ATOM 661 N N . GLY A 1 88 ? 4.406 1.266 -4.692 1.00 91.50 88 GLY A N 1
ATOM 662 C CA . GLY A 1 88 ? 5.758 1.398 -5.239 1.00 91.50 88 GLY A CA 1
ATOM 663 C C . GLY A 1 88 ? 6.053 2.715 -5.963 1.00 91.50 88 GLY A C 1
ATOM 664 O O . GLY A 1 88 ? 7.060 2.792 -6.664 1.00 91.50 88 GLY A O 1
ATOM 665 N N . VAL A 1 89 ? 5.247 3.767 -5.776 1.00 92.81 89 VAL A N 1
ATOM 666 C CA . VAL A 1 89 ? 5.522 5.130 -6.295 1.00 92.81 89 VAL A CA 1
ATOM 667 C C . VAL A 1 89 ? 6.902 5.641 -5.863 1.00 92.81 89 VAL A C 1
ATOM 669 O O . VAL A 1 89 ? 7.673 6.172 -6.668 1.00 92.81 89 VAL A O 1
ATOM 672 N N . THR A 1 90 ? 7.269 5.399 -4.605 1.00 91.56 90 THR A N 1
ATOM 673 C CA . THR A 1 90 ? 8.573 5.737 -4.012 1.00 91.56 90 THR A CA 1
ATOM 674 C C . THR A 1 90 ? 9.674 4.707 -4.289 1.00 91.56 90 THR A C 1
ATOM 676 O O . THR A 1 90 ? 10.810 4.901 -3.862 1.00 91.56 90 THR A O 1
ATOM 679 N N . TYR A 1 91 ? 9.403 3.629 -5.037 1.00 95.00 91 TYR A N 1
ATOM 680 C CA . TYR A 1 91 ? 10.417 2.620 -5.349 1.00 95.00 91 TYR A CA 1
ATOM 681 C C . TYR A 1 91 ? 11.526 3.203 -6.235 1.00 95.00 91 TYR A C 1
ATOM 683 O O . TYR A 1 91 ? 11.278 3.707 -7.334 1.00 95.00 91 TYR A O 1
ATOM 691 N N . ARG A 1 92 ? 12.771 3.132 -5.756 1.00 95.69 92 ARG A N 1
ATOM 692 C CA . ARG A 1 92 ? 13.971 3.606 -6.469 1.00 95.69 92 ARG A CA 1
ATOM 693 C C . ARG A 1 92 ? 15.032 2.517 -6.661 1.00 95.69 92 ARG A C 1
ATOM 695 O O . ARG A 1 92 ? 16.159 2.828 -7.040 1.00 95.69 92 ARG A O 1
ATOM 702 N N . GLY A 1 93 ? 14.649 1.254 -6.464 1.00 96.31 93 GLY A N 1
ATOM 703 C CA . GLY A 1 93 ? 15.522 0.091 -6.626 1.00 96.31 93 GLY A CA 1
ATOM 704 C C . GLY A 1 93 ? 15.931 -0.207 -8.072 1.00 96.31 93 GLY A C 1
ATOM 705 O O . GLY A 1 93 ? 15.559 0.508 -9.010 1.00 96.31 93 GLY A O 1
ATOM 706 N N . THR A 1 94 ? 16.687 -1.291 -8.250 1.00 97.44 94 THR A N 1
ATOM 707 C CA . THR A 1 94 ? 17.342 -1.656 -9.521 1.00 97.44 94 THR A CA 1
ATOM 708 C C . THR A 1 94 ? 16.712 -2.837 -10.273 1.00 97.44 94 THR A C 1
ATOM 710 O O . THR A 1 94 ? 17.330 -3.367 -11.193 1.00 97.44 94 THR A O 1
ATOM 713 N N . TRP A 1 95 ? 15.498 -3.269 -9.917 1.00 97.94 95 TRP A N 1
ATOM 714 C CA . TRP A 1 95 ? 14.799 -4.341 -10.645 1.00 97.94 95 TRP A CA 1
ATOM 715 C C . TRP A 1 95 ? 14.451 -3.915 -12.077 1.00 97.94 95 TRP A C 1
ATOM 717 O O . TRP A 1 95 ? 14.003 -2.787 -12.275 1.00 97.94 95 TRP A O 1
ATOM 727 N N . SER A 1 96 ? 14.621 -4.801 -13.060 1.00 97.88 96 SER A N 1
ATOM 728 C CA . SER A 1 96 ? 14.449 -4.496 -14.495 1.00 97.88 96 SER A CA 1
ATOM 729 C C . SER A 1 96 ? 13.824 -5.648 -15.299 1.00 97.88 96 SER A C 1
ATOM 731 O O . SER A 1 96 ? 14.093 -5.793 -16.493 1.00 97.88 96 SER A O 1
ATOM 733 N N . VAL A 1 97 ? 13.030 -6.495 -14.638 1.00 97.31 97 VAL A N 1
ATOM 734 C CA . VAL A 1 97 ? 12.392 -7.686 -15.222 1.00 97.31 97 VAL A CA 1
ATOM 735 C C . VAL A 1 97 ? 10.900 -7.693 -14.887 1.00 97.31 97 VAL A C 1
ATOM 737 O O . VAL A 1 97 ? 10.495 -7.349 -13.773 1.00 97.31 97 VAL A O 1
ATOM 740 N N . THR A 1 98 ? 10.093 -8.064 -15.877 1.00 97.75 98 THR A N 1
ATOM 741 C CA . THR A 1 98 ? 8.627 -8.138 -15.798 1.00 97.75 98 THR A CA 1
ATOM 742 C C . THR A 1 98 ? 8.121 -9.484 -15.288 1.00 97.75 98 THR A C 1
ATOM 744 O O . THR A 1 98 ? 8.853 -10.469 -15.304 1.00 97.75 98 THR A O 1
ATOM 747 N N . GLU A 1 99 ? 6.851 -9.552 -14.882 1.00 95.19 99 GLU A N 1
ATOM 748 C CA . GLU A 1 99 ? 6.202 -10.805 -14.442 1.00 95.19 99 GLU A CA 1
ATOM 749 C C . GLU A 1 99 ? 6.163 -11.886 -15.542 1.00 95.19 99 GLU A C 1
ATOM 751 O O . GLU A 1 99 ? 6.057 -13.074 -15.249 1.00 95.19 99 GLU A O 1
ATOM 756 N N . SER A 1 100 ? 6.291 -11.498 -16.818 1.00 94.62 100 SER A N 1
ATOM 757 C CA . SER A 1 100 ? 6.434 -12.426 -17.950 1.00 94.62 100 SER A CA 1
ATOM 758 C C . SER A 1 100 ? 7.878 -12.895 -18.194 1.00 94.62 100 SER A C 1
ATOM 760 O O . SER A 1 100 ? 8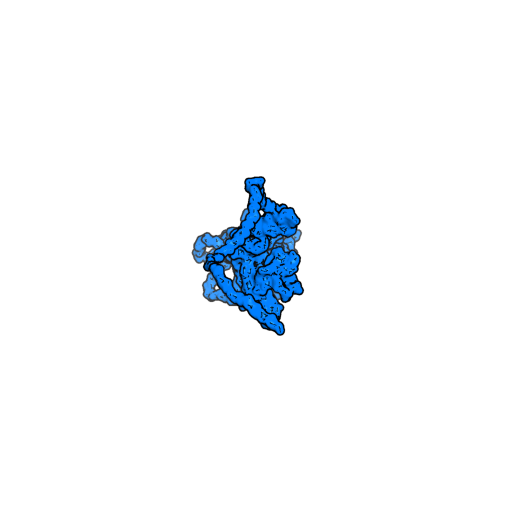.120 -13.706 -19.090 1.00 94.62 100 SER A O 1
ATOM 762 N N . GLY A 1 101 ? 8.846 -12.372 -17.434 1.00 95.88 101 GLY A N 1
ATOM 763 C CA . GLY A 1 101 ? 10.280 -12.571 -17.639 1.00 95.88 101 GLY A CA 1
ATOM 764 C C . GLY A 1 101 ? 10.905 -11.673 -18.715 1.00 95.88 101 GLY A C 1
ATOM 765 O O . GLY A 1 101 ? 12.099 -11.803 -18.982 1.00 95.88 101 GLY A O 1
ATOM 766 N N . ALA A 1 102 ? 10.151 -10.761 -19.343 1.00 96.94 102 ALA A N 1
ATOM 767 C CA . ALA A 1 102 ? 10.710 -9.826 -20.320 1.00 96.94 102 ALA A CA 1
ATOM 768 C C . ALA A 1 102 ? 11.563 -8.736 -19.643 1.00 96.94 102 ALA A C 1
ATOM 770 O O . ALA A 1 102 ? 11.186 -8.186 -18.603 1.00 96.94 102 ALA A O 1
ATOM 771 N N . GLU A 1 103 ? 12.702 -8.406 -20.257 1.00 97.56 103 GLU A N 1
ATOM 772 C CA . GLU A 1 103 ? 13.592 -7.331 -19.810 1.00 97.56 103 GLU A CA 1
ATOM 773 C C . GLU A 1 103 ? 12.997 -5.952 -20.131 1.00 97.56 103 GLU A C 1
ATOM 775 O O . GLU A 1 103 ? 12.516 -5.696 -21.239 1.00 97.56 103 GLU A O 1
ATOM 780 N N . CYS A 1 104 ? 13.062 -5.048 -19.157 1.00 98.12 104 CYS A N 1
ATOM 781 C CA . CYS A 1 104 ? 12.596 -3.678 -19.300 1.00 98.12 104 CYS A CA 1
ATOM 782 C C . CYS A 1 104 ? 13.432 -2.864 -20.299 1.00 98.12 104 CYS A C 1
ATOM 784 O O . CYS A 1 104 ? 14.661 -2.962 -20.360 1.00 98.12 104 CYS A O 1
ATOM 786 N N . LEU A 1 105 ? 12.768 -1.960 -21.018 1.00 97.44 105 LEU A N 1
ATOM 787 C CA . LEU A 1 105 ? 13.401 -0.944 -21.855 1.00 97.44 105 LEU A CA 1
ATOM 788 C C . LEU A 1 105 ? 13.876 0.250 -21.020 1.00 97.44 105 LEU A C 1
ATOM 790 O O . LEU A 1 105 ? 13.287 0.606 -20.001 1.00 97.44 105 LEU A O 1
ATOM 794 N N . ASN A 1 106 ? 14.934 0.912 -21.488 1.00 97.38 106 ASN A N 1
ATOM 795 C CA . ASN A 1 106 ? 15.441 2.136 -20.870 1.00 97.38 106 ASN A CA 1
ATOM 796 C C . ASN A 1 106 ? 14.452 3.299 -21.087 1.00 97.38 106 ASN A C 1
ATOM 798 O O . ASN A 1 106 ? 14.050 3.562 -22.221 1.00 97.38 106 ASN A O 1
ATOM 802 N N . TRP A 1 107 ? 14.083 4.025 -20.026 1.00 96.69 107 TRP A N 1
ATOM 803 C CA . TRP A 1 107 ? 13.090 5.109 -20.098 1.00 96.69 107 TRP A CA 1
ATOM 804 C C . TRP A 1 107 ? 13.496 6.268 -21.025 1.00 96.69 107 TRP A C 1
ATOM 806 O O . TRP A 1 107 ? 12.632 7.040 -21.441 1.00 96.69 107 TRP A O 1
ATOM 816 N N . ASN A 1 108 ? 14.783 6.389 -21.365 1.00 94.06 108 ASN A N 1
ATOM 817 C CA . ASN A 1 108 ? 15.321 7.406 -22.270 1.00 94.06 108 ASN A CA 1
ATOM 818 C C . ASN A 1 108 ? 15.363 7.006 -23.757 1.00 94.06 108 ASN A C 1
ATOM 820 O O . ASN A 1 108 ? 15.838 7.818 -24.555 1.00 94.06 108 ASN A O 1
ATOM 824 N N . ILE A 1 109 ? 14.904 5.812 -24.170 1.00 94.31 109 ILE A N 1
ATOM 825 C CA . ILE A 1 109 ? 14.921 5.458 -25.604 1.00 94.31 109 ILE A CA 1
ATOM 826 C C . ILE A 1 109 ? 14.057 6.416 -26.437 1.00 94.31 109 ILE A C 1
ATOM 828 O O . ILE A 1 109 ? 12.955 6.791 -26.042 1.00 94.31 109 ILE A O 1
ATOM 832 N N . ASN A 1 110 ? 14.518 6.745 -27.647 1.00 91.00 110 ASN A N 1
ATOM 833 C CA . ASN A 1 110 ? 13.803 7.657 -28.550 1.00 91.00 110 ASN A CA 1
ATOM 834 C C . ASN A 1 110 ? 12.379 7.177 -28.898 1.00 91.00 110 ASN A C 1
ATOM 836 O O . ASN A 1 110 ? 11.507 7.999 -29.154 1.00 91.00 110 ASN A O 1
ATOM 840 N N . GLY A 1 111 ? 12.120 5.864 -28.867 1.00 88.06 111 GLY A N 1
ATOM 841 C CA . GLY A 1 111 ? 10.779 5.302 -29.080 1.00 88.06 111 GLY A CA 1
ATOM 842 C C . GLY A 1 111 ? 9.746 5.682 -28.009 1.00 88.06 111 GLY A C 1
ATOM 843 O O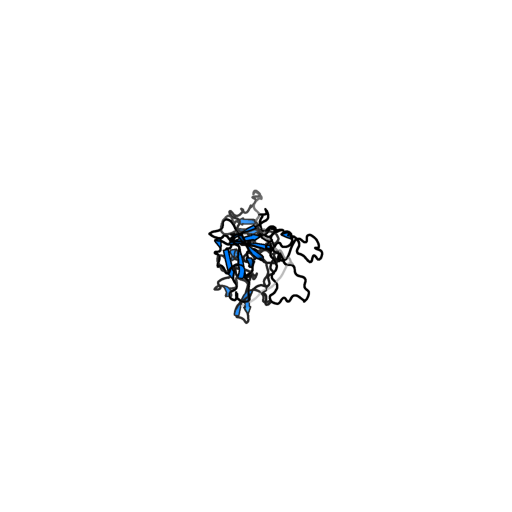 . GLY A 1 111 ? 8.558 5.511 -28.242 1.00 88.06 111 GLY A O 1
ATOM 844 N N . LEU A 1 112 ? 10.178 6.218 -26.860 1.00 90.62 112 LEU A N 1
ATOM 845 C CA . LEU A 1 112 ? 9.310 6.676 -25.770 1.00 90.62 112 LEU A CA 1
ATOM 846 C C . LEU A 1 112 ? 9.124 8.203 -25.729 1.00 90.62 112 LEU A C 1
ATOM 848 O O . LEU A 1 112 ? 8.501 8.703 -24.795 1.00 90.62 112 LEU A O 1
ATOM 852 N N . MET A 1 113 ? 9.636 8.956 -26.710 1.00 83.19 113 MET A N 1
ATOM 853 C CA . MET A 1 113 ? 9.560 10.429 -26.719 1.00 83.19 113 MET A CA 1
ATOM 854 C C . MET A 1 113 ? 8.117 10.950 -26.609 1.00 83.19 113 MET A C 1
ATOM 856 O O . MET A 1 113 ? 7.863 11.858 -25.822 1.00 83.19 113 MET A O 1
ATOM 860 N N . ASP A 1 114 ? 7.177 10.325 -27.322 1.00 85.31 114 ASP A N 1
ATOM 861 C CA . ASP A 1 114 ? 5.754 10.701 -27.327 1.00 85.31 114 ASP A CA 1
ATOM 862 C C . ASP A 1 114 ? 4.914 9.966 -26.258 1.00 85.31 114 ASP A C 1
ATOM 864 O O . ASP A 1 114 ? 3.711 10.201 -26.127 1.00 85.31 114 ASP A O 1
ATOM 868 N N . HIS A 1 115 ? 5.519 9.066 -25.472 1.00 88.50 115 HIS A N 1
ATOM 869 C CA . HIS A 1 115 ? 4.811 8.326 -24.425 1.00 88.50 115 HIS A CA 1
ATOM 870 C C . HIS A 1 115 ? 4.664 9.164 -23.147 1.00 88.50 115 HIS A C 1
ATOM 872 O O . HIS A 1 115 ? 5.601 9.824 -22.700 1.00 88.50 115 HIS A O 1
ATOM 878 N N . LYS A 1 116 ? 3.489 9.070 -22.500 1.00 90.44 116 LYS A N 1
ATOM 879 C CA . LYS A 1 116 ? 3.136 9.830 -21.282 1.00 90.44 116 LYS A CA 1
ATOM 880 C C . LYS A 1 116 ? 4.200 9.735 -20.182 1.00 90.44 116 LYS A C 1
ATOM 882 O O . LYS A 1 116 ? 4.442 10.732 -19.507 1.00 90.44 116 LYS A O 1
ATOM 887 N N . TYR A 1 117 ? 4.828 8.570 -20.016 1.00 92.06 117 TYR A N 1
ATOM 888 C CA . TYR A 1 117 ? 5.889 8.327 -19.038 1.00 92.06 117 TYR A CA 1
ATOM 889 C C . TYR A 1 117 ? 7.161 7.838 -19.731 1.00 92.06 117 TYR A C 1
ATOM 891 O O . TYR A 1 117 ? 7.250 6.693 -20.177 1.00 92.06 117 TYR A O 1
ATOM 899 N N . SER A 1 118 ? 8.133 8.742 -19.806 1.00 92.88 118 SER A N 1
ATOM 900 C CA . SER A 1 118 ? 9.475 8.546 -20.348 1.00 92.88 118 SER A CA 1
ATOM 901 C C . SER A 1 118 ? 10.469 9.409 -19.567 1.00 92.88 118 SER A C 1
ATOM 903 O O . SER A 1 118 ? 10.084 10.359 -18.879 1.00 92.88 118 SER A O 1
ATOM 905 N N . GLY A 1 119 ? 11.760 9.101 -19.663 1.00 90.75 119 GLY A N 1
ATOM 906 C CA . GLY A 1 119 ? 12.809 9.852 -18.969 1.00 90.75 119 GLY A CA 1
ATOM 907 C C . GLY A 1 119 ? 13.173 11.192 -19.633 1.00 90.75 119 GLY A C 1
ATOM 908 O O . GLY A 1 119 ? 13.996 11.935 -19.105 1.00 90.75 119 GLY A O 1
ATOM 909 N N . GLN A 1 120 ? 12.524 11.539 -20.753 1.00 88.81 120 GLN A N 1
ATOM 910 C CA . GLN A 1 120 ? 12.664 12.833 -21.439 1.00 88.81 120 GLN A CA 1
ATOM 911 C C . GLN A 1 120 ? 11.764 13.934 -20.837 1.00 88.81 120 GLN A C 1
ATOM 913 O O . GLN A 1 120 ? 11.822 15.095 -21.249 1.00 88.81 120 GLN A O 1
ATOM 918 N N . ARG A 1 121 ? 10.912 13.591 -19.860 1.00 91.19 121 ARG A N 1
ATOM 919 C CA . ARG A 1 121 ? 10.049 14.554 -19.162 1.00 91.19 121 ARG A CA 1
ATOM 920 C C . ARG A 1 121 ? 10.853 15.503 -18.266 1.00 91.19 121 ARG A C 1
ATOM 922 O O . ARG A 1 121 ? 11.897 15.149 -17.728 1.00 91.19 121 ARG A O 1
ATOM 929 N N . LYS A 1 122 ? 10.307 16.698 -18.012 1.00 89.38 122 LYS A N 1
ATOM 930 C CA . LYS A 1 122 ? 10.915 17.694 -17.102 1.00 89.38 122 LYS A CA 1
ATOM 931 C C . LYS A 1 122 ? 10.957 17.235 -15.637 1.00 89.38 122 LYS A C 1
ATOM 933 O O . LYS A 1 122 ? 11.890 17.587 -14.929 1.00 89.38 122 LYS A O 1
ATOM 938 N N . ASP A 1 123 ? 9.965 16.457 -15.218 1.00 91.38 123 ASP A N 1
ATOM 939 C CA . ASP A 1 123 ? 9.794 15.862 -13.885 1.00 91.38 123 ASP A CA 1
ATOM 940 C C . ASP A 1 123 ? 10.290 14.402 -13.815 1.00 91.38 123 ASP A C 1
ATOM 942 O O . ASP A 1 123 ? 10.077 13.720 -12.815 1.00 91.38 123 ASP A O 1
ATOM 946 N N . ALA A 1 124 ? 10.975 13.907 -14.857 1.00 91.69 124 ALA A N 1
ATOM 947 C CA . ALA A 1 124 ? 11.435 12.519 -14.939 1.00 91.69 124 ALA A CA 1
ATOM 948 C C . ALA A 1 124 ? 12.217 12.079 -13.690 1.00 91.69 124 ALA A C 1
ATOM 950 O O . ALA A 1 124 ? 11.923 11.028 -13.127 1.00 91.69 124 ALA A O 1
ATOM 951 N N . ALA A 1 125 ? 13.144 12.913 -13.208 1.00 88.56 125 ALA A N 1
ATOM 952 C CA . ALA A 1 125 ? 13.957 12.615 -12.030 1.00 88.56 125 ALA A CA 1
ATOM 953 C C . ALA A 1 125 ? 13.129 12.468 -10.737 1.00 88.56 125 ALA A C 1
ATOM 955 O O . ALA A 1 125 ? 13.445 11.619 -9.907 1.00 88.56 125 ALA A O 1
ATOM 956 N N . GLU A 1 126 ? 12.057 13.250 -10.573 1.00 89.50 126 GLU A N 1
ATOM 957 C CA . GLU A 1 126 ? 11.153 13.164 -9.413 1.00 89.50 126 GLU A CA 1
ATOM 958 C C . GLU A 1 126 ? 10.365 11.845 -9.451 1.00 89.50 126 GLU A C 1
ATOM 960 O O . GLU A 1 126 ? 10.295 11.122 -8.455 1.00 89.50 126 GLU A O 1
ATOM 965 N N . LEU A 1 127 ? 9.894 11.460 -10.642 1.00 93.62 127 LEU A N 1
ATOM 966 C CA . LEU A 1 127 ? 9.239 10.178 -10.930 1.00 93.62 127 LEU A CA 1
ATOM 967 C C . LEU A 1 127 ? 10.207 8.971 -10.931 1.00 93.62 127 LEU A C 1
ATOM 969 O O . LEU A 1 127 ? 9.778 7.828 -11.090 1.00 93.62 127 LEU A O 1
ATOM 973 N N . GLY A 1 128 ? 11.515 9.197 -10.761 1.00 93.69 128 GLY A N 1
ATOM 974 C CA . GLY A 1 128 ? 12.545 8.156 -10.817 1.00 93.69 128 GLY A CA 1
ATOM 975 C C . GLY A 1 128 ? 12.783 7.572 -12.215 1.00 93.69 128 GLY A C 1
ATOM 976 O O . GLY A 1 128 ? 13.308 6.465 -12.316 1.00 93.69 128 GLY A O 1
ATOM 977 N N . LEU A 1 129 ? 12.380 8.276 -13.274 1.00 95.44 129 LEU A N 1
ATOM 978 C CA . LEU A 1 129 ? 12.608 7.937 -14.680 1.00 95.44 129 LEU A CA 1
ATOM 979 C C . LEU A 1 129 ? 13.922 8.577 -15.161 1.00 95.44 129 LEU A C 1
ATOM 981 O O . LEU A 1 129 ? 14.247 9.706 -14.791 1.00 95.44 129 LEU A O 1
ATOM 985 N N . GLY A 1 130 ? 14.671 7.895 -16.028 1.00 93.38 130 GLY A N 1
ATOM 986 C CA . GLY A 1 130 ? 15.945 8.417 -16.526 1.00 93.38 130 GLY A CA 1
ATOM 987 C C . GLY A 1 130 ? 16.701 7.433 -17.412 1.00 93.38 130 GLY A C 1
ATOM 988 O O . GLY A 1 130 ? 16.105 6.563 -18.040 1.00 93.38 130 GLY A O 1
ATOM 989 N N . ASN A 1 131 ? 18.031 7.556 -17.461 1.00 93.88 131 ASN A N 1
ATOM 990 C CA . ASN A 1 131 ? 18.885 6.719 -18.310 1.00 93.88 131 ASN A CA 1
ATOM 991 C C . ASN A 1 131 ? 19.161 5.329 -17.699 1.00 93.88 131 ASN A C 1
ATOM 993 O O . ASN A 1 131 ? 20.307 4.967 -17.440 1.00 93.88 131 ASN A O 1
ATOM 997 N N . HIS A 1 132 ? 18.098 4.575 -17.439 1.00 95.44 132 HIS A N 1
ATOM 998 C CA . HIS A 1 132 ? 18.113 3.202 -16.943 1.00 95.44 132 HIS A CA 1
ATOM 999 C C . HIS A 1 132 ? 16.812 2.498 -17.344 1.00 95.44 132 HIS A C 1
ATOM 1001 O O . HIS A 1 132 ? 15.848 3.149 -17.741 1.00 95.44 132 HIS A O 1
ATOM 1007 N N . ASN A 1 133 ? 16.747 1.177 -17.189 1.00 97.56 133 ASN A N 1
ATOM 1008 C CA . ASN A 1 133 ? 15.541 0.375 -17.425 1.00 97.56 133 ASN A CA 1
ATOM 1009 C C . ASN A 1 133 ? 14.837 -0.098 -16.141 1.00 97.56 133 ASN A C 1
ATOM 1011 O O . ASN A 1 133 ? 13.949 -0.940 -16.202 1.00 97.56 133 ASN A O 1
ATOM 1015 N N . TYR A 1 134 ? 15.209 0.429 -14.971 1.00 98.06 134 TYR A N 1
ATOM 1016 C CA . TYR A 1 134 ? 14.604 0.002 -13.708 1.00 98.06 134 TYR A CA 1
ATOM 1017 C C . TYR A 1 134 ? 13.102 0.305 -13.614 1.00 98.06 134 TYR A C 1
ATOM 1019 O O . TYR A 1 134 ? 12.669 1.395 -13.986 1.00 98.06 134 TYR A O 1
ATOM 1027 N N . CYS A 1 135 ? 12.340 -0.631 -13.053 1.00 98.19 135 CYS A N 1
ATOM 1028 C CA . CYS A 1 135 ? 10.897 -0.556 -12.832 1.00 98.19 135 CYS A CA 1
ATOM 1029 C C . CYS A 1 135 ? 10.493 0.632 -11.950 1.00 98.19 135 CYS A C 1
ATOM 1031 O O . CYS A 1 135 ? 11.149 0.914 -10.942 1.00 98.19 135 CYS A O 1
ATOM 1033 N N . ARG A 1 136 ? 9.398 1.317 -12.297 1.00 97.75 136 ARG A N 1
ATOM 1034 C CA . ARG A 1 136 ? 8.870 2.491 -11.573 1.00 97.75 136 ARG A CA 1
ATOM 1035 C C . ARG A 1 136 ? 7.342 2.484 -11.592 1.00 97.75 136 ARG A C 1
ATOM 1037 O O . ARG A 1 136 ? 6.744 1.798 -12.408 1.00 97.75 136 ARG A O 1
ATOM 1044 N N . ASN A 1 137 ? 6.721 3.265 -10.713 1.00 97.44 137 ASN A N 1
ATOM 1045 C CA . ASN A 1 137 ? 5.281 3.524 -10.737 1.00 97.44 137 ASN A CA 1
ATOM 1046 C C . ASN A 1 137 ? 5.028 5.048 -10.819 1.00 97.44 137 ASN A C 1
ATOM 1048 O O . ASN A 1 137 ? 4.825 5.692 -9.789 1.00 97.44 137 ASN A O 1
ATOM 1052 N N . PRO A 1 138 ? 5.143 5.658 -12.015 1.00 96.56 138 PRO A N 1
ATOM 1053 C CA . PRO A 1 138 ? 5.048 7.108 -12.201 1.00 96.56 138 PRO A CA 1
ATOM 1054 C C . PRO A 1 138 ? 3.602 7.639 -12.334 1.00 96.56 138 PRO A C 1
ATOM 1056 O O . PRO A 1 138 ? 3.398 8.851 -12.404 1.00 96.56 138 PRO A O 1
ATOM 1059 N N . ASP A 1 139 ? 2.603 6.758 -12.408 1.00 94.38 139 ASP A N 1
ATOM 1060 C CA . ASP A 1 139 ? 1.164 7.054 -12.486 1.00 94.38 139 ASP A CA 1
ATOM 1061 C C . ASP A 1 139 ? 0.385 6.764 -11.199 1.00 94.38 139 ASP A C 1
ATOM 1063 O O . ASP A 1 139 ? -0.780 7.155 -11.122 1.00 94.38 139 ASP A O 1
ATOM 1067 N N . ASN A 1 140 ? 1.014 6.145 -10.195 1.00 92.25 140 ASN A N 1
ATOM 1068 C CA . ASN A 1 140 ? 0.341 5.597 -9.014 1.00 92.25 140 ASN A CA 1
ATOM 1069 C C . ASN A 1 140 ? -0.706 4.524 -9.381 1.00 92.25 140 ASN A C 1
ATOM 1071 O O . ASN A 1 140 ? -1.815 4.498 -8.846 1.00 92.25 140 ASN A O 1
ATOM 1075 N N . ASP A 1 141 ? -0.324 3.629 -10.296 1.00 93.12 141 ASP A N 1
ATOM 1076 C CA . ASP A 1 141 ? -0.996 2.348 -10.526 1.00 93.12 141 ASP A CA 1
ATOM 1077 C C . ASP A 1 141 ? -0.822 1.425 -9.290 1.00 93.12 141 ASP A C 1
ATOM 1079 O O . ASP A 1 141 ? -0.208 1.782 -8.288 1.00 93.12 141 ASP A O 1
ATOM 1083 N N . SER A 1 142 ? -1.351 0.213 -9.343 1.00 87.12 142 SER A N 1
ATOM 1084 C CA . SER A 1 142 ? -1.270 -0.849 -8.343 1.00 87.12 142 SER A CA 1
ATOM 1085 C C . SER A 1 142 ? 0.151 -1.292 -7.954 1.00 87.12 142 SER A C 1
ATOM 1087 O O . SER A 1 142 ? 0.377 -1.614 -6.784 1.00 87.12 142 SER A O 1
ATOM 1089 N N . LYS A 1 143 ? 1.107 -1.331 -8.894 1.00 92.81 143 LYS A N 1
ATOM 1090 C CA . LYS A 1 143 ? 2.489 -1.806 -8.669 1.00 92.81 143 LYS A CA 1
ATOM 1091 C C . LYS A 1 143 ? 3.487 -1.265 -9.712 1.00 92.81 143 LYS A C 1
ATOM 1093 O O . LYS A 1 143 ? 3.055 -0.778 -10.758 1.00 92.81 143 LYS A O 1
ATOM 1098 N N . PRO A 1 144 ? 4.815 -1.339 -9.471 1.00 97.75 144 PRO A N 1
ATOM 1099 C CA . PRO A 1 144 ? 5.823 -0.917 -10.444 1.00 97.75 144 PRO A CA 1
ATOM 1100 C C . PRO A 1 144 ? 5.722 -1.652 -11.785 1.00 97.75 144 PRO A C 1
ATOM 1102 O O . PRO A 1 144 ? 5.470 -2.855 -11.838 1.00 97.75 144 PRO A O 1
ATOM 1105 N N . TRP A 1 145 ? 5.991 -0.929 -12.868 1.00 98.06 145 TRP A N 1
ATOM 1106 C CA . TRP A 1 145 ? 5.963 -1.423 -14.241 1.00 98.06 145 TRP A CA 1
ATOM 1107 C C . TRP A 1 145 ? 7.123 -0.851 -15.066 1.00 98.06 145 TRP A C 1
ATOM 1109 O O . TRP A 1 145 ? 7.908 -0.017 -14.595 1.00 98.06 145 TRP A O 1
ATOM 1119 N N . CYS A 1 146 ? 7.261 -1.329 -16.301 1.00 98.31 146 CYS A N 1
ATOM 1120 C CA . CYS A 1 146 ? 8.186 -0.779 -17.288 1.00 98.31 146 CYS A CA 1
ATOM 1121 C C . CYS A 1 146 ? 7.684 -1.001 -18.725 1.00 98.31 146 CYS A C 1
ATOM 1123 O O . CYS A 1 146 ? 6.770 -1.792 -18.968 1.00 98.31 146 CYS A O 1
ATOM 1125 N N . HIS A 1 147 ? 8.282 -0.302 -19.693 1.00 97.38 147 HIS A N 1
ATOM 1126 C CA . HIS A 1 147 ? 8.026 -0.557 -21.116 1.00 97.38 147 HIS A CA 1
ATOM 1127 C C . HIS A 1 147 ? 8.802 -1.789 -21.601 1.00 97.38 147 HIS A C 1
ATOM 1129 O O . HIS A 1 147 ? 9.951 -1.985 -21.208 1.00 97.38 147 HIS A O 1
ATOM 1135 N N . VAL A 1 148 ? 8.209 -2.576 -22.499 1.00 96.81 148 VAL A N 1
ATOM 1136 C CA . VAL A 1 148 ? 8.783 -3.782 -23.123 1.00 96.81 148 VAL A CA 1
ATOM 1137 C C . VAL A 1 148 ? 8.440 -3.861 -24.619 1.00 96.81 148 VAL A C 1
ATOM 1139 O O . VAL A 1 148 ? 7.479 -3.250 -25.092 1.00 96.81 148 VAL A O 1
ATOM 1142 N N . LEU A 1 149 ? 9.225 -4.626 -25.388 1.00 94.44 149 LEU A N 1
ATOM 1143 C CA . LEU A 1 149 ? 8.950 -4.916 -26.802 1.00 94.44 149 LEU A CA 1
ATOM 1144 C C . LEU A 1 149 ? 8.316 -6.304 -26.959 1.00 94.44 149 LEU A C 1
ATOM 1146 O O . LEU A 1 149 ? 9.010 -7.319 -26.929 1.00 94.44 149 LEU A O 1
ATOM 1150 N N . LYS A 1 150 ? 7.006 -6.355 -27.212 1.00 92.50 150 LYS A N 1
ATOM 1151 C CA . LYS A 1 150 ? 6.249 -7.600 -27.405 1.00 92.50 150 LYS A CA 1
ATOM 1152 C C . LYS A 1 150 ? 5.897 -7.772 -28.878 1.00 92.50 150 LYS A C 1
ATOM 1154 O O . LYS A 1 150 ? 5.174 -6.965 -29.449 1.00 92.50 150 LYS A O 1
ATOM 1159 N N . GLY A 1 151 ? 6.461 -8.782 -29.543 1.00 87.88 151 GLY A N 1
ATOM 1160 C CA . GLY A 1 151 ? 6.208 -9.013 -30.976 1.00 87.88 151 GLY A CA 1
ATOM 1161 C C . GLY A 1 151 ? 6.593 -7.831 -31.886 1.00 87.88 151 GLY A C 1
ATOM 1162 O O . GLY A 1 151 ? 5.953 -7.619 -32.910 1.00 87.88 151 GLY A O 1
ATOM 1163 N N . LYS A 1 152 ? 7.629 -7.061 -31.508 1.00 86.94 152 LYS A N 1
ATOM 1164 C CA . LYS A 1 152 ? 8.045 -5.771 -32.111 1.00 86.94 152 LYS A CA 1
ATOM 1165 C C . LYS A 1 152 ? 7.085 -4.588 -31.893 1.00 86.94 152 LYS A C 1
ATOM 1167 O O . LYS A 1 152 ? 7.344 -3.516 -32.430 1.00 86.94 152 LYS A O 1
ATOM 1172 N N . GLN A 1 153 ? 6.024 -4.746 -31.104 1.00 91.31 153 GLN A N 1
ATOM 1173 C CA . GLN A 1 153 ? 5.182 -3.639 -30.651 1.00 91.31 153 GLN A CA 1
ATOM 1174 C C . GLN A 1 153 ? 5.666 -3.141 -29.287 1.00 91.31 153 GLN A C 1
ATOM 1176 O O . GLN A 1 153 ? 6.074 -3.932 -28.434 1.00 91.31 153 GLN A O 1
ATOM 1181 N N . LEU A 1 154 ? 5.643 -1.824 -29.098 1.00 92.75 154 LEU A N 1
ATOM 1182 C CA . LEU A 1 154 ? 5.987 -1.179 -27.837 1.00 92.75 154 LEU A CA 1
ATOM 1183 C C . LEU A 1 154 ? 4.761 -1.198 -26.920 1.00 92.75 154 LEU A C 1
ATOM 1185 O O . LEU A 1 154 ? 3.704 -0.691 -27.286 1.00 92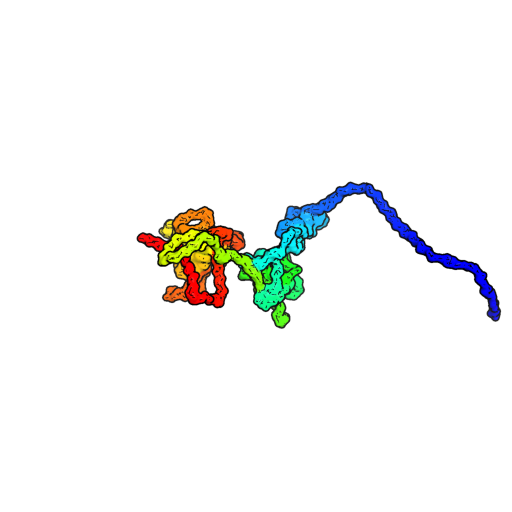.75 154 LEU A O 1
ATOM 1189 N N . THR A 1 155 ? 4.907 -1.803 -25.747 1.00 94.31 155 THR A N 1
ATOM 1190 C CA . THR A 1 155 ? 3.864 -1.908 -24.718 1.00 94.31 155 THR A CA 1
ATOM 1191 C C . THR A 1 155 ? 4.497 -1.719 -23.342 1.00 94.31 155 THR A C 1
ATOM 1193 O O . THR A 1 155 ? 5.711 -1.560 -23.232 1.00 94.31 155 THR A O 1
ATOM 1196 N N . TRP A 1 156 ? 3.694 -1.754 -22.287 1.00 95.94 156 TRP A N 1
ATOM 1197 C CA . TRP A 1 156 ? 4.162 -1.877 -20.912 1.00 95.94 156 TRP A CA 1
ATOM 1198 C C . TRP A 1 156 ? 3.683 -3.193 -20.297 1.00 95.94 156 TRP A C 1
ATOM 1200 O O . TRP A 1 156 ? 2.694 -3.768 -20.758 1.00 95.94 156 TRP A O 1
ATOM 1210 N N . GLU A 1 157 ? 4.402 -3.666 -19.282 1.00 97.31 157 GLU A N 1
ATOM 1211 C CA . GLU A 1 157 ? 4.022 -4.793 -18.426 1.00 97.31 157 GLU A CA 1
ATOM 1212 C C . GLU A 1 157 ? 4.459 -4.506 -16.980 1.00 97.31 157 GLU A C 1
ATOM 1214 O O . GLU A 1 157 ? 5.403 -3.745 -16.740 1.00 97.31 157 GLU A O 1
ATOM 1219 N N . TYR A 1 158 ? 3.765 -5.099 -16.006 1.00 97.94 158 TYR A N 1
ATOM 1220 C CA . TYR A 1 158 ? 4.141 -4.981 -14.599 1.00 97.94 158 TYR A CA 1
ATOM 1221 C C . TYR A 1 158 ? 5.436 -5.731 -14.282 1.00 97.94 158 TYR A C 1
ATOM 1223 O O . TYR A 1 158 ? 5.787 -6.726 -14.923 1.00 97.94 158 TYR A O 1
ATOM 1231 N N . CYS A 1 159 ? 6.134 -5.254 -13.255 1.00 98.00 159 CYS A N 1
ATOM 1232 C CA . CYS A 1 159 ? 7.385 -5.833 -12.806 1.00 98.00 159 CYS A CA 1
ATOM 1233 C C . CYS A 1 159 ? 7.229 -6.863 -11.692 1.00 98.00 159 CYS A C 1
ATOM 1235 O O . CYS A 1 159 ? 6.461 -6.657 -10.756 1.00 98.00 159 CYS A O 1
ATOM 1237 N N . ASP A 1 160 ? 8.069 -7.899 -11.745 1.00 95.25 160 ASP A N 1
ATOM 1238 C CA . ASP A 1 160 ? 8.241 -8.909 -10.691 1.00 95.25 160 ASP A CA 1
ATOM 1239 C C . ASP A 1 160 ? 9.079 -8.361 -9.517 1.00 95.25 160 ASP A C 1
ATOM 1241 O O . ASP A 1 160 ? 10.005 -8.996 -9.024 1.00 95.25 160 ASP A O 1
ATOM 1245 N N . VAL A 1 161 ? 8.831 -7.113 -9.104 1.00 94.06 161 VAL A N 1
ATOM 1246 C CA . VAL A 1 161 ? 9.455 -6.575 -7.890 1.00 94.06 161 VAL A CA 1
ATOM 1247 C C . VAL A 1 161 ? 8.703 -7.185 -6.708 1.00 94.06 161 VAL A C 1
ATOM 1249 O O . VAL A 1 161 ? 7.487 -7.014 -6.640 1.00 94.06 161 VAL A O 1
ATOM 1252 N N . PRO A 1 162 ? 9.354 -7.839 -5.735 1.00 90.06 162 PRO A N 1
ATOM 1253 C CA . PRO A 1 162 ? 8.648 -8.318 -4.556 1.00 90.06 162 PRO A CA 1
ATOM 1254 C C . PRO A 1 162 ? 8.133 -7.138 -3.722 1.00 90.06 162 PRO A C 1
ATOM 1256 O O . PRO A 1 162 ? 8.790 -6.098 -3.600 1.00 90.06 162 PRO A O 1
ATOM 1259 N N . THR A 1 163 ? 6.977 -7.296 -3.081 1.00 86.19 163 THR A N 1
ATOM 1260 C CA . THR A 1 163 ? 6.565 -6.379 -2.014 1.00 86.19 163 THR A CA 1
ATOM 1261 C C . THR A 1 163 ? 7.482 -6.553 -0.803 1.00 86.19 163 THR A C 1
ATOM 1263 O O . THR A 1 163 ? 7.999 -7.640 -0.531 1.00 86.19 163 THR A O 1
ATOM 1266 N N . CYS A 1 164 ? 7.719 -5.478 -0.052 1.00 84.38 164 CYS A N 1
ATOM 1267 C CA . CYS A 1 164 ? 8.436 -5.553 1.217 1.00 84.38 164 CYS A CA 1
ATOM 1268 C C . CYS A 1 164 ? 7.525 -6.228 2.247 1.00 84.38 164 CYS A C 1
ATOM 1270 O O . CYS A 1 164 ? 6.754 -5.562 2.935 1.00 84.38 164 CYS A O 1
ATOM 1272 N N . SER A 1 165 ? 7.569 -7.560 2.295 1.00 68.50 165 SER A N 1
ATOM 1273 C CA . SER A 1 165 ? 6.611 -8.353 3.058 1.00 68.50 165 SER A CA 1
ATOM 1274 C C . SER A 1 165 ? 6.889 -8.299 4.561 1.00 68.50 165 SER A C 1
ATOM 1276 O O . SER A 1 165 ? 7.736 -9.018 5.089 1.00 68.50 165 SER A O 1
ATOM 1278 N N . SER A 1 166 ? 6.147 -7.433 5.247 1.00 74.00 166 SER A N 1
ATOM 1279 C CA . SER A 1 166 ? 5.980 -7.427 6.704 1.00 74.00 166 SER A CA 1
ATOM 1280 C C . SER A 1 166 ? 4.591 -7.912 7.148 1.00 74.00 166 SER A C 1
ATOM 1282 O O . SER A 1 166 ? 4.296 -7.952 8.347 1.00 74.00 166 SER A O 1
ATOM 1284 N N . CYS A 1 167 ? 3.737 -8.294 6.189 1.00 87.62 167 CYS A N 1
ATOM 1285 C CA . CYS A 1 167 ? 2.389 -8.784 6.448 1.00 87.62 167 CYS A CA 1
ATOM 1286 C C . CYS A 1 167 ? 2.400 -10.163 7.126 1.00 87.62 167 CYS A C 1
ATOM 1288 O O . CYS A 1 167 ? 3.363 -10.920 7.013 1.00 87.62 167 CYS A O 1
ATOM 1290 N N . GLY A 1 168 ? 1.329 -10.501 7.850 1.00 87.94 168 GLY A N 1
ATOM 1291 C CA . GLY A 1 168 ? 1.151 -11.806 8.504 1.00 87.94 168 GLY A CA 1
ATOM 1292 C C . GLY A 1 168 ? 2.117 -12.088 9.664 1.00 87.94 168 GLY A C 1
ATOM 1293 O O . GLY A 1 168 ? 1.932 -13.055 10.402 1.00 87.94 168 GLY A O 1
ATOM 1294 N N . LEU A 1 169 ? 3.120 -11.233 9.873 1.00 87.31 169 LEU A N 1
ATOM 1295 C CA . LEU A 1 169 ? 4.028 -11.295 11.007 1.00 87.31 169 LEU A CA 1
ATOM 1296 C C . LEU A 1 169 ? 3.326 -10.765 12.263 1.00 87.31 169 LEU A C 1
ATOM 1298 O O . LEU A 1 169 ? 2.739 -9.686 12.258 1.00 87.31 169 LEU A O 1
ATOM 1302 N N . ARG A 1 170 ? 3.444 -11.505 13.364 1.00 85.38 170 ARG A N 1
ATOM 1303 C CA . ARG A 1 170 ? 3.024 -11.102 14.715 1.00 85.38 170 ARG A CA 1
ATOM 1304 C C . ARG A 1 170 ? 4.100 -11.506 15.716 1.00 85.38 170 ARG A C 1
ATOM 1306 O O . ARG A 1 170 ? 4.818 -12.481 15.479 1.00 85.38 170 ARG A O 1
ATOM 1313 N N . GLN A 1 171 ? 4.243 -10.780 16.826 1.00 72.00 171 GLN A N 1
ATOM 1314 C CA . GLN A 1 171 ? 5.201 -11.187 17.856 1.00 72.00 171 GLN A CA 1
ATOM 1315 C C . GLN A 1 171 ? 4.682 -12.451 18.550 1.00 72.00 171 GLN A C 1
ATOM 1317 O O . GLN A 1 171 ? 3.715 -12.409 19.304 1.00 72.00 171 GLN A O 1
ATOM 1322 N N . HIS A 1 172 ? 5.325 -13.594 18.292 1.00 59.62 172 HIS A N 1
ATOM 1323 C CA . HIS A 1 172 ? 4.946 -14.888 18.865 1.00 59.62 172 HIS A CA 1
ATOM 1324 C C . HIS A 1 172 ? 5.190 -14.933 20.385 1.00 59.62 172 HIS A C 1
ATOM 1326 O O . HIS A 1 172 ? 6.198 -15.458 20.866 1.00 59.62 172 HIS A O 1
ATOM 1332 N N . ARG A 1 173 ? 4.241 -14.414 21.168 1.00 57.31 173 ARG A N 1
ATOM 1333 C CA . ARG A 1 173 ? 4.213 -14.563 22.625 1.00 57.31 173 ARG A CA 1
ATOM 1334 C C . ARG A 1 173 ? 3.331 -15.747 23.025 1.00 57.31 173 ARG A C 1
ATOM 1336 O O . ARG A 1 173 ? 2.118 -15.641 23.134 1.00 57.31 173 ARG A O 1
ATOM 1343 N N . ALA A 1 174 ? 4.028 -16.850 23.303 1.00 54.12 174 ALA A N 1
ATOM 1344 C CA . ALA A 1 174 ? 3.555 -18.128 23.842 1.00 54.12 174 ALA A CA 1
ATOM 1345 C C . ALA A 1 174 ? 2.746 -19.048 22.902 1.00 54.12 174 ALA A C 1
ATOM 1347 O O . ALA A 1 174 ? 1.918 -18.636 22.098 1.00 54.12 174 ALA A O 1
ATOM 1348 N N . ARG A 1 175 ? 2.990 -20.358 23.060 1.00 49.66 175 ARG A N 1
ATOM 1349 C CA . ARG A 1 175 ? 2.131 -21.429 22.541 1.00 49.66 175 ARG A CA 1
ATOM 1350 C C . ARG A 1 175 ? 0.807 -21.399 23.303 1.00 49.66 175 ARG A C 1
ATOM 1352 O O . ARG A 1 175 ? 0.809 -21.656 24.507 1.00 49.66 175 ARG A O 1
ATOM 1359 N N . GLN A 1 176 ? -0.306 -21.162 22.618 1.00 51.88 176 GLN A N 1
ATOM 1360 C CA . GLN A 1 176 ? -1.618 -21.452 23.187 1.00 51.88 176 GLN A CA 1
ATOM 1361 C C . GLN A 1 176 ? -1.887 -22.959 23.088 1.00 51.88 176 GLN A C 1
ATOM 1363 O O . GLN A 1 176 ? -1.739 -23.571 22.032 1.00 51.88 176 GLN A O 1
ATOM 1368 N N . TYR A 1 177 ? -2.242 -23.575 24.216 1.00 50.75 177 TYR A N 1
ATOM 1369 C CA . TYR A 1 177 ? -2.770 -24.939 24.227 1.00 50.75 177 TYR A CA 1
ATOM 1370 C C . TYR A 1 177 ? -4.204 -24.936 23.675 1.00 50.75 177 TYR A C 1
ATOM 1372 O O . TYR A 1 177 ? -4.877 -23.911 23.696 1.00 50.75 177 TYR A O 1
ATOM 1380 N N . ARG A 1 178 ? -4.685 -26.085 23.193 1.00 44.50 178 ARG A N 1
ATOM 1381 C CA . ARG A 1 178 ? -5.986 -26.236 22.517 1.00 44.50 178 ARG A CA 1
ATOM 1382 C C . ARG A 1 178 ? -7.181 -25.964 23.453 1.00 44.50 178 ARG A C 1
ATOM 1384 O O . ARG A 1 178 ? -7.735 -26.901 24.028 1.00 44.50 178 ARG A O 1
ATOM 1391 N N . ILE A 1 179 ? -7.604 -24.705 23.585 1.00 52.56 179 ILE A N 1
ATOM 1392 C CA . ILE A 1 179 ? -8.828 -24.317 24.308 1.00 52.56 179 ILE A CA 1
ATOM 1393 C C . ILE A 1 179 ? -10.021 -24.361 23.338 1.00 52.56 179 ILE A C 1
ATOM 1395 O O . ILE A 1 179 ? -9.962 -23.803 22.249 1.00 52.56 179 ILE A O 1
ATOM 1399 N N . LYS A 1 180 ? -11.111 -25.047 23.715 1.00 56.28 180 LYS A N 1
ATOM 1400 C CA . LYS A 1 180 ? -12.347 -25.165 22.902 1.00 56.28 180 LYS A CA 1
ATOM 1401 C C . LYS A 1 180 ? -13.378 -24.048 23.142 1.00 56.28 180 LYS A C 1
ATOM 1403 O O . LYS A 1 180 ? -14.477 -24.102 22.602 1.00 56.28 180 LYS A O 1
ATOM 1408 N N . VAL A 1 181 ? -13.033 -23.074 23.972 1.00 63.06 181 VAL A N 1
ATOM 1409 C CA . VAL A 1 181 ? -13.813 -21.873 24.290 1.00 63.06 181 VAL A CA 1
ATOM 1410 C C . VAL A 1 181 ? -12.838 -20.714 24.122 1.00 63.06 181 VAL A C 1
ATOM 1412 O O . VAL A 1 181 ? -11.702 -20.828 24.582 1.00 63.06 181 VAL A O 1
ATOM 1415 N N . GLY A 1 182 ? -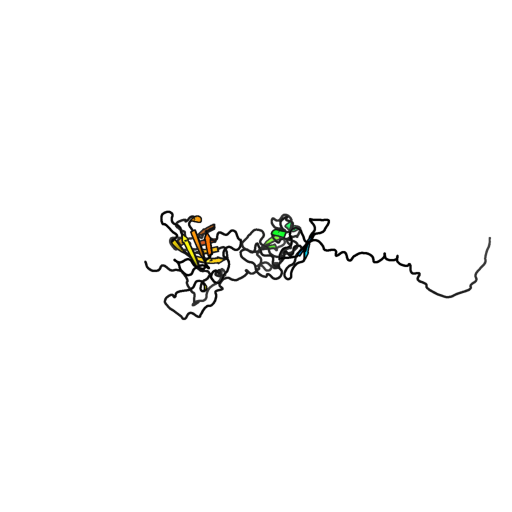13.237 -19.656 23.414 1.00 73.19 182 GLY A N 1
ATOM 1416 C CA . GLY A 1 182 ? -12.331 -18.562 23.055 1.00 73.19 182 GLY A CA 1
ATOM 1417 C C . GLY A 1 182 ? -11.636 -17.943 24.271 1.00 73.19 182 GLY A C 1
ATOM 1418 O O . GLY A 1 182 ? -12.228 -17.821 25.344 1.00 73.19 182 GLY A O 1
ATOM 1419 N N . SER A 1 183 ? -10.373 -17.557 24.105 1.00 82.50 183 SER A N 1
ATOM 1420 C CA . SER A 1 183 ? -9.588 -16.865 25.129 1.00 82.50 183 SER A CA 1
ATOM 1421 C C . SER A 1 183 ? -9.473 -15.376 24.829 1.00 82.50 183 SER A C 1
ATOM 1423 O O . SER A 1 183 ? -9.521 -14.964 23.672 1.00 82.50 183 SER A O 1
ATOM 1425 N N . TYR A 1 184 ? -9.223 -14.577 25.868 1.00 84.88 184 TYR A N 1
ATOM 1426 C CA . TYR A 1 184 ? -8.714 -13.218 25.692 1.00 84.88 184 TYR A CA 1
ATOM 1427 C C . TYR A 1 184 ? -7.452 -13.240 24.815 1.00 84.88 184 TYR A C 1
ATOM 1429 O O . TYR A 1 184 ? -6.553 -14.054 25.044 1.00 84.88 184 TYR A O 1
ATOM 1437 N N . ALA A 1 185 ? -7.391 -12.343 23.835 1.00 86.69 185 ALA A N 1
ATOM 1438 C CA . ALA A 1 185 ? -6.238 -12.143 22.973 1.00 86.69 185 ALA A CA 1
ATOM 1439 C C . ALA A 1 185 ? -5.802 -10.680 23.065 1.00 86.69 185 ALA A C 1
ATOM 1441 O O . ALA A 1 185 ? -6.628 -9.777 22.953 1.00 86.69 185 ALA A O 1
ATOM 1442 N N . ASP A 1 186 ? -4.507 -10.466 23.279 1.00 89.88 186 ASP A N 1
ATOM 1443 C CA . ASP A 1 186 ? -3.891 -9.144 23.192 1.00 89.88 186 ASP A CA 1
ATOM 1444 C C . ASP A 1 186 ? -3.793 -8.700 21.724 1.00 89.88 186 ASP A C 1
ATOM 1446 O O . ASP A 1 186 ? -3.663 -9.547 20.833 1.00 89.88 186 ASP A O 1
ATOM 1450 N N . ILE A 1 187 ? -3.820 -7.395 21.446 1.00 92.25 187 ILE A N 1
ATOM 1451 C CA . ILE A 1 187 ? -3.683 -6.899 20.073 1.00 92.25 187 ILE A CA 1
ATOM 1452 C C . ILE A 1 187 ? -2.339 -7.285 19.426 1.00 92.25 187 ILE A C 1
ATOM 1454 O O . ILE A 1 187 ? -2.303 -7.522 18.221 1.00 92.25 187 ILE A O 1
ATOM 1458 N N . GLU A 1 188 ? -1.260 -7.474 20.201 1.00 91.19 188 GLU A N 1
ATOM 1459 C CA . GLU A 1 188 ? 0.025 -8.008 19.702 1.00 91.19 188 GLU A CA 1
ATOM 1460 C C . GLU A 1 188 ? -0.113 -9.423 19.082 1.00 91.19 188 GLU A C 1
ATOM 1462 O O . GLU A 1 188 ? 0.710 -9.820 18.250 1.00 91.19 188 GLU A O 1
ATOM 1467 N N . ALA A 1 189 ? -1.159 -10.186 19.440 1.00 90.75 189 ALA A N 1
ATOM 1468 C CA . ALA A 1 189 ? -1.447 -11.511 18.881 1.00 90.75 189 ALA A CA 1
ATOM 1469 C C . ALA A 1 189 ? -2.231 -11.468 17.554 1.00 90.75 189 ALA A C 1
ATOM 1471 O O . ALA A 1 189 ? -2.166 -12.425 16.781 1.00 90.75 189 ALA A O 1
ATOM 1472 N N . HIS A 1 190 ? -2.941 -10.374 17.261 1.00 93.69 190 HIS A N 1
ATOM 1473 C CA . HIS A 1 190 ? -3.654 -10.161 15.994 1.00 93.69 190 HIS A CA 1
ATOM 1474 C C . HIS A 1 190 ? -3.520 -8.695 15.534 1.00 93.69 190 HIS A C 1
ATOM 1476 O O . HIS A 1 190 ? -4.524 -7.991 15.426 1.00 93.69 190 HIS A O 1
ATOM 1482 N N . PRO A 1 191 ? -2.299 -8.212 15.229 1.00 95.19 191 PRO A N 1
ATOM 1483 C CA . PRO A 1 191 ? -2.013 -6.786 15.002 1.00 95.19 191 PRO A CA 1
ATOM 1484 C C . PRO A 1 191 ? -2.655 -6.195 13.730 1.00 95.19 191 PRO A C 1
ATOM 1486 O O . PRO A 1 191 ? -2.563 -4.996 13.474 1.00 95.19 191 PRO A O 1
ATOM 1489 N N . TRP A 1 192 ? -3.318 -7.031 12.931 1.00 97.00 192 TRP A N 1
ATOM 1490 C CA . TRP A 1 192 ? -4.155 -6.650 11.791 1.00 97.00 192 TRP A CA 1
ATOM 1491 C C . TRP A 1 192 ? -5.616 -6.382 12.158 1.00 97.00 192 TRP A C 1
ATOM 1493 O O . TRP A 1 192 ? -6.377 -5.936 11.301 1.00 97.00 192 TRP A O 1
ATOM 1503 N N . GLN A 1 193 ? -6.038 -6.641 13.397 1.00 97.12 193 GLN A N 1
ATOM 1504 C CA . GLN A 1 193 ? -7.412 -6.424 13.838 1.00 97.12 193 GLN A CA 1
ATOM 1505 C C . GLN A 1 193 ? -7.766 -4.929 13.818 1.00 97.12 193 GLN A C 1
ATOM 1507 O O . GLN A 1 193 ? -7.269 -4.133 14.616 1.00 97.12 193 GLN A O 1
ATOM 1512 N N . ALA A 1 194 ? -8.701 -4.560 12.946 1.00 97.81 194 ALA A N 1
ATOM 1513 C CA . ALA A 1 194 ? -9.316 -3.241 12.922 1.00 97.81 194 ALA A CA 1
ATOM 1514 C C . ALA A 1 194 ? -10.649 -3.243 13.686 1.00 97.81 194 ALA A C 1
ATOM 1516 O O . ALA A 1 194 ? -11.398 -4.228 13.662 1.00 97.81 194 ALA A O 1
ATOM 1517 N N . ALA A 1 195 ? -10.951 -2.121 14.337 1.00 97.06 195 ALA A N 1
ATOM 1518 C CA . ALA A 1 195 ? -12.258 -1.795 14.894 1.00 97.06 195 ALA A CA 1
ATOM 1519 C C . ALA A 1 195 ? -12.876 -0.642 14.095 1.00 97.06 195 ALA A C 1
ATOM 1521 O O . ALA A 1 195 ? -12.278 0.431 13.987 1.00 97.06 195 ALA A O 1
ATOM 1522 N N . ILE A 1 196 ? -14.071 -0.854 13.548 1.00 97.50 196 ILE A N 1
ATOM 1523 C CA . ILE A 1 196 ? -14.799 0.144 12.764 1.00 97.50 196 ILE A CA 1
ATOM 1524 C C . ILE A 1 196 ? -15.897 0.720 13.654 1.00 97.50 196 ILE A C 1
ATOM 1526 O O . ILE A 1 196 ? -16.732 -0.012 14.185 1.00 97.50 196 ILE A O 1
ATOM 1530 N N . PHE A 1 197 ? -15.882 2.037 13.832 1.00 96.31 197 PHE A N 1
ATOM 1531 C CA . PHE A 1 197 ? -16.846 2.784 14.628 1.00 96.31 197 PHE A CA 1
ATOM 1532 C C . PHE A 1 197 ? -17.676 3.708 13.741 1.00 96.31 197 PHE A C 1
ATOM 1534 O O . PHE A 1 197 ? -17.168 4.271 12.771 1.00 96.31 197 PHE A O 1
ATOM 1541 N N . VAL A 1 198 ? -18.935 3.908 14.124 1.00 96.25 198 VAL A N 1
ATOM 1542 C CA . VAL A 1 198 ? -19.884 4.800 13.458 1.00 96.25 198 VAL A CA 1
ATOM 1543 C C . VAL A 1 198 ? -20.433 5.850 14.424 1.00 96.25 198 VAL A C 1
ATOM 1545 O O . VAL A 1 198 ? -20.693 5.577 15.600 1.00 96.25 198 VAL A O 1
ATOM 1548 N N . LYS A 1 199 ? -20.628 7.069 13.921 1.00 95.12 199 LYS A N 1
ATOM 1549 C CA . LYS A 1 199 ? -21.309 8.160 14.622 1.00 95.12 199 LYS A CA 1
ATOM 1550 C C . LYS A 1 199 ? -22.711 8.372 14.047 1.00 95.12 199 LYS A C 1
ATOM 1552 O O . LYS A 1 199 ? -22.876 8.824 12.910 1.00 95.12 199 LYS A O 1
ATOM 1557 N N . TYR A 1 200 ? -23.730 8.081 14.849 1.00 92.31 200 TYR A N 1
ATOM 1558 C CA . TYR A 1 200 ? -25.125 8.339 14.494 1.00 92.31 200 TYR A CA 1
ATOM 1559 C C . TYR A 1 200 ? -25.513 9.787 14.812 1.00 92.31 200 TYR A C 1
ATOM 1561 O O . TYR A 1 200 ? -25.120 10.348 15.830 1.00 92.31 200 TYR A O 1
ATOM 1569 N N . HIS A 1 201 ? -26.351 10.395 13.972 1.00 86.50 201 HIS A N 1
ATOM 1570 C CA . HIS A 1 201 ? -26.773 11.795 14.132 1.00 86.50 201 HIS A CA 1
ATOM 1571 C C . HIS A 1 201 ? -27.609 12.059 15.399 1.00 86.50 201 HIS A C 1
ATOM 1573 O O . HIS A 1 201 ? -27.704 13.200 15.844 1.00 86.50 201 HIS A O 1
ATOM 1579 N N . ARG A 1 202 ? -28.253 11.022 15.952 1.00 88.12 202 ARG A N 1
ATOM 1580 C CA . ARG A 1 202 ? -29.213 11.121 17.068 1.00 88.12 202 ARG A CA 1
ATOM 1581 C C . ARG A 1 202 ? -28.755 10.423 18.352 1.00 88.12 202 ARG A C 1
ATOM 1583 O O . ARG A 1 202 ? -29.483 10.470 19.337 1.00 88.12 202 ARG A O 1
ATOM 1590 N N . VAL A 1 203 ? -27.584 9.785 18.347 1.00 91.19 203 VAL A N 1
ATOM 1591 C CA . VAL A 1 203 ? -27.047 9.060 19.507 1.00 91.19 203 VAL A CA 1
ATOM 1592 C C . VAL A 1 203 ? -25.674 9.648 19.845 1.00 91.19 203 VAL A C 1
ATOM 1594 O O . VAL A 1 203 ? -24.836 9.760 18.949 1.00 91.19 203 VAL A O 1
ATOM 1597 N N . PRO A 1 204 ? -25.437 10.102 21.088 1.00 89.81 204 PRO A N 1
ATOM 1598 C CA . PRO A 1 204 ? -24.168 10.710 21.459 1.00 89.81 204 PRO A CA 1
ATOM 1599 C C . PRO A 1 204 ? -23.063 9.657 21.581 1.00 89.81 204 PRO A C 1
ATOM 1601 O O . PRO A 1 204 ? -23.248 8.618 22.209 1.00 89.81 204 PRO A O 1
ATOM 1604 N N . GLY A 1 205 ? -21.884 9.985 21.052 1.00 89.12 205 GLY A N 1
ATOM 1605 C CA . GLY A 1 205 ? -20.704 9.125 21.094 1.00 89.12 205 GLY A CA 1
ATOM 1606 C C . GLY A 1 205 ? -20.417 8.435 19.762 1.00 89.12 205 GLY A C 1
ATOM 1607 O O . GLY A 1 205 ? -20.845 8.881 18.698 1.00 89.12 205 GLY A O 1
ATOM 1608 N N . GLU A 1 206 ? -19.625 7.373 19.840 1.00 91.50 206 GLU A N 1
ATOM 1609 C CA . GLU A 1 206 ? -19.216 6.536 18.716 1.00 91.50 206 GLU A CA 1
ATOM 1610 C C . GLU A 1 206 ? -19.546 5.091 19.080 1.00 91.50 206 GLU A C 1
ATOM 1612 O O . GLU A 1 206 ? -19.235 4.636 20.181 1.00 91.50 206 GLU A O 1
ATOM 1617 N N . HIS A 1 207 ? -20.173 4.369 18.161 1.00 93.12 207 HIS A N 1
ATOM 1618 C CA . HIS A 1 207 ? -20.643 3.010 18.388 1.00 93.12 207 HIS A CA 1
ATOM 1619 C C . HIS A 1 207 ? -19.796 2.046 17.574 1.00 93.12 207 HIS A C 1
ATOM 1621 O O . HIS A 1 207 ? -19.465 2.336 16.427 1.00 93.12 207 HIS A O 1
ATOM 1627 N N . PHE A 1 208 ? -19.428 0.908 18.160 1.00 94.12 208 PHE A N 1
ATOM 1628 C CA . PHE A 1 208 ? -18.773 -0.156 17.407 1.00 94.12 208 PHE A CA 1
ATOM 1629 C C . PHE A 1 208 ? -19.753 -0.692 16.357 1.00 94.12 208 PHE A C 1
ATOM 1631 O O . PHE A 1 208 ? -20.852 -1.114 16.713 1.00 94.12 208 PHE A O 1
ATOM 1638 N N . LEU A 1 209 ? -19.348 -0.643 15.090 1.00 94.81 209 LEU A N 1
ATOM 1639 C CA . LEU A 1 209 ? -20.113 -1.128 13.946 1.00 94.81 209 LEU A CA 1
ATOM 1640 C C . LEU A 1 209 ? -19.697 -2.568 13.632 1.00 94.81 209 LEU A C 1
ATOM 1642 O O . LEU A 1 209 ? -20.463 -3.498 13.857 1.00 94.81 209 LEU A O 1
ATOM 1646 N N . CYS A 1 210 ? -18.453 -2.745 13.182 1.00 95.88 210 CYS A N 1
ATOM 1647 C CA . CYS A 1 210 ? -17.923 -4.023 12.716 1.00 95.88 210 CYS A CA 1
ATOM 1648 C C . CYS A 1 210 ? -16.422 -4.174 12.997 1.00 95.88 210 CYS A C 1
ATOM 1650 O O . CYS A 1 210 ? -15.705 -3.212 13.285 1.00 95.88 210 CYS A O 1
ATOM 1652 N N . GLY A 1 211 ? -15.935 -5.410 12.881 1.00 96.62 211 GLY A N 1
ATOM 1653 C CA . GLY A 1 211 ? -14.507 -5.682 12.750 1.00 96.62 211 GLY A CA 1
ATOM 1654 C C . GLY A 1 211 ? -14.001 -5.429 11.326 1.00 96.62 211 GLY A C 1
ATOM 1655 O O . GLY A 1 211 ? -14.771 -5.332 10.369 1.00 96.62 211 GLY A O 1
ATOM 1656 N N . GLY A 1 212 ? -12.684 -5.366 11.181 1.00 97.56 212 GLY A N 1
ATOM 1657 C CA . GLY A 1 212 ? -12.008 -5.422 9.889 1.00 97.56 212 GLY A CA 1
ATOM 1658 C C . GLY A 1 212 ? -10.590 -5.965 10.030 1.00 97.56 212 GLY A C 1
ATOM 1659 O O . GLY A 1 212 ? -10.127 -6.231 11.141 1.00 97.56 212 GLY A O 1
ATOM 1660 N N . ILE A 1 213 ? -9.900 -6.107 8.904 1.00 98.12 213 ILE A N 1
ATOM 1661 C CA . ILE A 1 213 ? -8.524 -6.596 8.812 1.00 98.12 213 ILE A CA 1
ATOM 1662 C C . ILE A 1 213 ? -7.702 -5.571 8.028 1.00 98.12 213 ILE A C 1
ATOM 1664 O O . ILE A 1 213 ? -8.035 -5.259 6.888 1.00 98.12 213 ILE A O 1
ATOM 1668 N N . LEU A 1 214 ? -6.623 -5.047 8.606 1.00 97.62 214 LEU A N 1
ATOM 1669 C CA . LEU A 1 214 ? -5.644 -4.248 7.868 1.00 97.62 214 LEU A CA 1
ATOM 1670 C C . LEU A 1 214 ? -4.934 -5.152 6.849 1.00 97.62 214 LEU A C 1
ATOM 1672 O O . LEU A 1 214 ? -4.311 -6.133 7.242 1.00 97.62 214 LEU A O 1
ATOM 1676 N N . ILE A 1 215 ? -5.020 -4.834 5.557 1.00 95.69 215 ILE A N 1
ATOM 1677 C CA . ILE A 1 215 ? -4.436 -5.646 4.464 1.00 95.69 215 ILE A CA 1
ATOM 1678 C C . ILE A 1 215 ? -3.297 -4.929 3.727 1.00 95.69 215 ILE A C 1
ATOM 1680 O O . ILE A 1 215 ? -2.486 -5.555 3.054 1.00 95.69 215 ILE A O 1
ATOM 1684 N N . SER A 1 216 ? -3.200 -3.610 3.879 1.00 92.31 216 SER A N 1
ATOM 1685 C CA . SER A 1 216 ? -2.017 -2.805 3.556 1.00 92.31 216 SER A CA 1
ATOM 1686 C C . SER A 1 216 ? -2.055 -1.516 4.380 1.00 92.31 216 SER A C 1
ATOM 1688 O O . SER A 1 216 ? -3.057 -1.249 5.044 1.00 92.31 216 SER A O 1
ATOM 1690 N N . SER A 1 217 ? -0.997 -0.702 4.333 1.00 92.50 217 SER A N 1
ATOM 1691 C CA . SER A 1 217 ? -0.883 0.538 5.121 1.00 92.50 217 SER A CA 1
ATOM 1692 C C . SER A 1 217 ? -2.113 1.448 5.027 1.00 92.50 217 SER A C 1
ATOM 1694 O O . SER A 1 217 ? -2.487 2.040 6.030 1.00 92.50 217 SER A O 1
ATOM 1696 N N . CYS A 1 218 ? -2.767 1.538 3.863 1.00 94.38 218 CYS A N 1
ATOM 1697 C CA . CYS A 1 218 ? -3.901 2.436 3.614 1.00 94.38 218 CYS A CA 1
ATOM 1698 C C . CYS A 1 218 ? -5.258 1.734 3.411 1.00 94.38 218 CYS A C 1
ATOM 1700 O O . CYS A 1 218 ? -6.233 2.421 3.101 1.00 94.38 218 CYS A O 1
ATOM 1702 N N . TRP A 1 219 ? -5.355 0.408 3.582 1.00 96.19 219 TRP A N 1
ATOM 1703 C CA . TRP A 1 219 ? -6.584 -0.347 3.290 1.00 96.19 219 TRP A CA 1
ATOM 1704 C C . TRP A 1 219 ? -6.965 -1.352 4.380 1.00 96.19 219 TRP A C 1
ATOM 1706 O O . TRP A 1 219 ? -6.166 -2.205 4.776 1.00 96.19 219 TRP A O 1
ATOM 1716 N N . VAL A 1 220 ? -8.234 -1.291 4.789 1.00 98.38 220 VAL A N 1
ATOM 1717 C CA . VAL A 1 220 ? -8.886 -2.258 5.679 1.00 98.38 220 VAL A CA 1
ATOM 1718 C C . VAL A 1 220 ? -9.954 -3.028 4.908 1.00 98.38 220 VAL A C 1
ATOM 1720 O O . VAL A 1 220 ? -10.787 -2.437 4.224 1.00 98.38 220 VAL A O 1
ATOM 1723 N N . LEU A 1 221 ? -9.935 -4.349 5.047 1.00 98.44 221 LEU A N 1
ATOM 1724 C CA . LEU A 1 221 ? -10.951 -5.269 4.556 1.00 98.44 221 LEU A CA 1
ATOM 1725 C C . LEU A 1 221 ? -12.034 -5.476 5.624 1.00 98.44 221 LEU A C 1
ATOM 1727 O O . LEU A 1 221 ? -11.719 -5.624 6.805 1.00 98.44 221 LEU A O 1
ATOM 1731 N N . SER A 1 222 ? -13.300 -5.506 5.225 1.00 98.06 222 SER A N 1
ATOM 1732 C CA . SER A 1 222 ? -14.443 -5.824 6.090 1.00 98.06 222 SER A CA 1
ATOM 1733 C C . SER A 1 222 ? -15.556 -6.490 5.263 1.00 98.06 222 SER A C 1
ATOM 1735 O O . SER A 1 222 ? -15.358 -6.781 4.082 1.00 98.06 222 SER A O 1
ATOM 1737 N N . ALA A 1 223 ? -16.706 -6.754 5.876 1.00 97.62 223 ALA A N 1
ATOM 1738 C CA . ALA A 1 223 ? -17.884 -7.302 5.206 1.00 97.62 223 ALA A CA 1
ATOM 1739 C C . ALA A 1 223 ? -18.727 -6.185 4.560 1.00 97.62 223 ALA A C 1
ATOM 1741 O O . ALA A 1 223 ? -18.692 -5.038 5.011 1.00 97.62 223 ALA A O 1
ATOM 1742 N N . ALA A 1 224 ? -19.485 -6.502 3.512 1.00 97.81 224 ALA A N 1
ATOM 1743 C CA . ALA A 1 224 ? -20.384 -5.565 2.840 1.00 97.81 224 ALA A CA 1
ATOM 1744 C C . ALA A 1 224 ? -21.633 -5.252 3.673 1.00 97.81 224 ALA A C 1
ATOM 1746 O O . ALA A 1 224 ? -22.025 -4.085 3.745 1.00 97.81 224 ALA A O 1
ATOM 1747 N N . HIS A 1 225 ? -22.203 -6.251 4.359 1.00 96.19 225 HIS A N 1
ATOM 1748 C CA . HIS A 1 225 ? -23.413 -6.093 5.178 1.00 96.19 225 HIS A CA 1
ATOM 1749 C C . HIS A 1 225 ? -23.265 -5.009 6.264 1.00 96.19 225 HIS A C 1
ATOM 1751 O O . HIS A 1 225 ? -24.233 -4.360 6.649 1.00 96.19 225 HIS A O 1
ATOM 1757 N N . CYS A 1 226 ? -22.035 -4.746 6.718 1.00 96.25 226 CYS A N 1
ATOM 1758 C CA . CYS A 1 226 ? -21.704 -3.677 7.664 1.00 96.25 226 CYS A CA 1
ATOM 1759 C C . CYS A 1 226 ? -22.007 -2.255 7.148 1.00 96.25 226 CYS A C 1
ATOM 1761 O O . CYS A 1 226 ? -22.009 -1.318 7.946 1.00 96.25 226 CYS A O 1
ATOM 1763 N N . PHE A 1 227 ? -22.212 -2.065 5.839 1.00 96.00 227 PHE A N 1
ATOM 1764 C CA . PHE A 1 227 ? -22.322 -0.747 5.198 1.00 96.00 227 PHE A CA 1
ATOM 1765 C C . PHE A 1 227 ? -23.618 -0.542 4.397 1.00 96.00 227 PHE A C 1
ATOM 1767 O O . PHE A 1 227 ? -23.764 0.497 3.751 1.00 96.00 227 PHE A O 1
ATOM 1774 N N . GLU A 1 228 ? -24.577 -1.472 4.471 1.00 89.12 228 GLU A N 1
ATOM 1775 C CA . GLU A 1 228 ? -25.882 -1.378 3.785 1.00 89.12 228 GLU A CA 1
ATOM 1776 C C . GLU A 1 228 ? -26.676 -0.113 4.146 1.00 89.12 228 GLU A C 1
ATOM 1778 O O . GLU A 1 228 ? -27.370 0.443 3.297 1.00 89.12 228 GLU A O 1
ATOM 1783 N N . GLU A 1 229 ? -26.530 0.397 5.375 1.00 88.12 229 GLU A N 1
ATOM 1784 C CA . GLU A 1 229 ? -27.167 1.646 5.826 1.00 88.12 229 GLU A CA 1
ATOM 1785 C C . GLU A 1 229 ? -26.697 2.903 5.061 1.00 88.12 229 GLU A C 1
ATOM 1787 O O . GLU A 1 229 ? -27.294 3.971 5.211 1.00 88.12 229 GLU A O 1
ATOM 1792 N N . GLY A 1 230 ? -25.639 2.814 4.242 1.00 88.81 230 GLY A N 1
ATOM 1793 C CA . GLY A 1 230 ? -25.183 3.920 3.396 1.00 88.81 230 GLY A CA 1
ATOM 1794 C C . GLY A 1 230 ? -24.540 5.069 4.178 1.00 88.81 230 GLY A C 1
ATOM 1795 O O . GLY A 1 230 ? -24.809 6.243 3.914 1.00 88.81 230 GLY A O 1
ATOM 1796 N N . PHE A 1 231 ? -23.695 4.751 5.163 1.00 94.31 231 PHE A N 1
ATOM 1797 C CA . PHE A 1 231 ? -23.016 5.752 5.991 1.00 94.31 231 PHE A CA 1
ATOM 1798 C C . PHE A 1 231 ? -22.164 6.722 5.162 1.00 94.31 231 PHE A C 1
ATOM 1800 O O . PHE A 1 231 ? -21.446 6.317 4.247 1.00 94.31 231 PHE A O 1
ATOM 1807 N N . SER A 1 232 ? -22.159 8.005 5.528 1.00 95.00 232 SER A N 1
ATOM 1808 C CA . SER A 1 232 ? -21.170 8.940 4.979 1.00 95.00 232 SER A CA 1
ATOM 1809 C C . SER A 1 232 ? -19.787 8.683 5.590 1.00 95.00 232 SER A C 1
ATOM 1811 O O . SER A 1 232 ? -19.670 8.313 6.759 1.00 95.00 232 SER A O 1
ATOM 1813 N N . THR A 1 233 ? -18.718 8.910 4.824 1.00 95.38 233 THR A N 1
ATOM 1814 C CA . THR A 1 233 ? -17.331 8.662 5.263 1.00 95.38 233 THR A CA 1
ATOM 1815 C C . THR A 1 233 ? -16.966 9.395 6.558 1.00 95.38 233 THR A C 1
ATOM 1817 O O . THR A 1 233 ? -16.323 8.815 7.425 1.00 95.38 233 THR A O 1
ATOM 1820 N N . ASN A 1 234 ? -17.475 10.617 6.750 1.00 94.69 234 ASN A N 1
ATOM 1821 C CA . ASN A 1 234 ? -17.297 11.430 7.963 1.00 94.69 234 ASN A CA 1
ATOM 1822 C C . ASN A 1 234 ? -17.984 10.863 9.225 1.00 94.69 234 ASN A C 1
ATOM 1824 O O . ASN A 1 234 ? -17.761 11.370 10.326 1.00 94.69 234 ASN A O 1
ATOM 1828 N N . GLN A 1 235 ? -18.862 9.865 9.089 1.00 95.81 235 GLN A N 1
ATOM 1829 C CA . GLN A 1 235 ? -19.438 9.142 10.228 1.00 95.81 235 GLN A CA 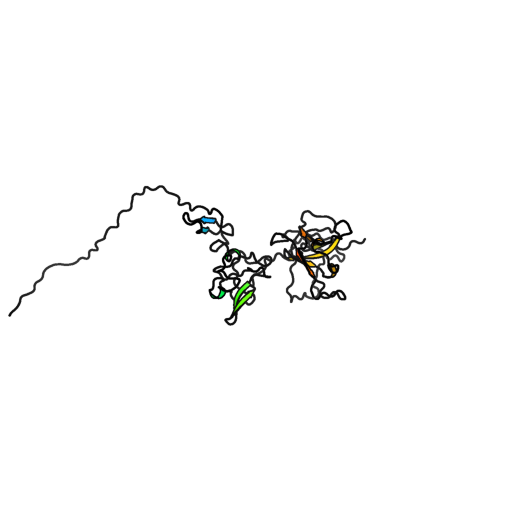1
ATOM 1830 C C . GLN A 1 235 ? -18.600 7.929 10.630 1.00 95.81 235 GLN A C 1
ATOM 1832 O O . GLN A 1 235 ? -18.813 7.411 11.725 1.00 95.81 235 GLN A O 1
ATOM 1837 N N . LEU A 1 236 ? -17.694 7.466 9.764 1.00 97.56 236 LEU A N 1
ATOM 1838 C CA . LEU A 1 236 ? -16.932 6.237 9.941 1.00 97.56 236 LEU A CA 1
ATOM 1839 C C . LEU A 1 236 ? -15.513 6.531 10.428 1.00 97.56 236 LEU A C 1
ATOM 1841 O O . LEU A 1 236 ? -14.777 7.330 9.847 1.00 97.56 236 LEU A O 1
ATOM 1845 N N . LYS A 1 237 ? -15.098 5.811 11.469 1.00 97.50 237 LYS A N 1
ATOM 1846 C CA . LYS A 1 237 ? -13.742 5.865 12.010 1.00 97.50 237 LYS A CA 1
ATOM 1847 C C . LYS A 1 237 ? -13.169 4.465 12.148 1.00 97.50 237 LYS A C 1
ATOM 1849 O O . LYS A 1 237 ? -13.807 3.583 12.714 1.00 97.50 237 LYS A O 1
ATOM 1854 N N . ILE A 1 238 ? -11.934 4.292 11.700 1.00 98.12 238 ILE A N 1
ATOM 1855 C CA . ILE A 1 238 ? -11.160 3.070 11.896 1.00 98.12 238 ILE A CA 1
ATOM 1856 C C . ILE A 1 238 ? -10.192 3.282 13.060 1.00 98.12 238 ILE A C 1
ATOM 1858 O O . ILE A 1 238 ? -9.544 4.328 13.162 1.00 98.12 238 ILE A O 1
ATOM 1862 N N . VAL A 1 239 ? -10.087 2.281 13.933 1.00 97.81 239 VAL A N 1
ATOM 1863 C CA . VAL A 1 239 ? -9.060 2.195 14.975 1.00 97.81 239 VAL A CA 1
ATOM 1864 C C . VAL A 1 239 ? -8.269 0.901 14.798 1.00 97.81 239 VAL A C 1
ATOM 1866 O O . VAL A 1 239 ? -8.853 -0.171 14.641 1.00 97.81 239 VAL A O 1
ATOM 1869 N N . LEU A 1 240 ? -6.944 1.019 14.819 1.00 97.81 240 LEU A N 1
ATOM 1870 C CA . LEU A 1 240 ? -5.970 -0.071 14.751 1.00 97.81 240 LEU A CA 1
ATOM 1871 C C . LEU A 1 240 ? -5.161 -0.093 16.053 1.00 97.81 240 LEU A C 1
ATOM 1873 O O . LEU A 1 240 ? -4.979 0.957 16.669 1.00 97.81 240 LEU A O 1
ATOM 1877 N N . GLY A 1 241 ? -4.629 -1.248 16.454 1.00 95.69 241 GLY A N 1
ATOM 1878 C CA . GLY A 1 241 ? -3.710 -1.314 17.598 1.00 95.69 241 GLY A CA 1
ATOM 1879 C C . GLY A 1 241 ? -4.377 -1.141 18.967 1.00 95.69 241 GLY A C 1
ATOM 1880 O O . GLY A 1 241 ? -3.733 -0.631 19.880 1.00 95.69 241 GLY A O 1
ATOM 1881 N N . ARG A 1 242 ? -5.651 -1.537 19.097 1.00 94.31 242 ARG A N 1
ATOM 1882 C CA . ARG A 1 242 ? -6.426 -1.528 20.346 1.00 94.31 242 ARG A CA 1
ATOM 1883 C C . ARG A 1 242 ? -6.894 -2.944 20.689 1.00 94.31 242 ARG A C 1
ATOM 1885 O O . ARG A 1 242 ? -7.405 -3.641 19.822 1.00 94.31 242 ARG A O 1
ATOM 1892 N N . THR A 1 243 ? -6.779 -3.350 21.944 1.00 91.00 243 THR A N 1
ATOM 1893 C CA . THR A 1 243 ? -7.207 -4.663 22.448 1.00 91.00 243 THR A CA 1
ATOM 1894 C C . THR A 1 243 ? -8.664 -4.661 22.918 1.00 91.00 243 THR A C 1
ATOM 1896 O O . THR A 1 243 ? -9.429 -5.586 22.650 1.00 91.00 243 THR A O 1
ATOM 1899 N N . SER A 1 244 ? -9.086 -3.604 23.612 1.00 88.44 244 SER A N 1
ATOM 1900 C CA . SER A 1 244 ? -10.428 -3.485 24.193 1.00 88.44 244 SER A CA 1
ATOM 1901 C C . SER A 1 244 ? -11.398 -2.734 23.282 1.00 88.44 244 SER A C 1
ATOM 1903 O O . SER A 1 244 ? -11.080 -1.678 22.753 1.00 88.44 244 SER A O 1
ATOM 1905 N N . ARG A 1 245 ? -12.652 -3.186 23.157 1.00 86.00 245 ARG A N 1
ATOM 1906 C CA . ARG A 1 245 ? -13.670 -2.451 22.374 1.00 86.00 245 ARG A CA 1
ATOM 1907 C C . ARG A 1 245 ? -13.964 -1.053 22.940 1.00 86.00 245 ARG A C 1
ATOM 1909 O O . ARG A 1 245 ? -14.268 -0.135 22.182 1.00 86.00 245 ARG A O 1
ATOM 1916 N N . ALA A 1 246 ? -13.916 -0.911 24.266 1.00 84.50 246 ALA A N 1
ATOM 1917 C CA . ALA A 1 246 ? -14.446 0.249 24.986 1.00 84.50 246 ALA A CA 1
ATOM 1918 C C . ALA A 1 246 ? -13.375 1.250 25.444 1.00 84.50 246 ALA A C 1
ATOM 1920 O O . ALA A 1 246 ? -13.655 2.445 25.514 1.00 84.50 246 ALA A O 1
ATOM 1921 N N . THR A 1 247 ? -12.165 0.788 25.766 1.00 86.62 247 THR A N 1
ATOM 1922 C CA . THR A 1 247 ? -11.110 1.633 26.347 1.00 86.62 247 THR A CA 1
ATOM 1923 C C . THR A 1 247 ? -10.063 2.005 25.296 1.00 86.62 247 THR A C 1
ATOM 1925 O O . THR A 1 247 ? -9.470 1.102 24.712 1.00 86.62 247 THR A O 1
ATOM 1928 N N . PRO A 1 248 ? -9.812 3.304 25.051 1.00 88.81 248 PRO A N 1
ATOM 1929 C CA . PRO A 1 248 ? -8.665 3.761 24.269 1.00 88.81 248 PRO A CA 1
ATOM 1930 C C . PRO A 1 248 ? -7.323 3.302 24.858 1.00 88.81 248 PRO A C 1
ATOM 1932 O O . PRO A 1 248 ? -7.160 3.290 26.077 1.00 88.81 248 PRO A O 1
ATOM 1935 N N . GLU A 1 249 ? -6.361 2.993 23.994 1.00 88.62 249 GLU A N 1
ATOM 1936 C CA . GLU A 1 249 ? -4.993 2.574 24.335 1.00 88.62 249 GLU A CA 1
ATOM 1937 C C . GLU A 1 249 ? -3.960 3.553 23.736 1.00 88.62 249 GLU A C 1
ATOM 1939 O O . GLU A 1 249 ? -4.200 4.146 22.687 1.00 88.62 249 GLU A O 1
ATOM 1944 N N . GLU A 1 250 ? -2.800 3.756 24.378 1.00 89.44 250 GLU A N 1
ATOM 1945 C CA . GLU A 1 250 ? -1.788 4.731 23.905 1.00 89.44 250 GLU A CA 1
ATOM 1946 C C . GLU A 1 250 ? -1.172 4.374 22.544 1.00 89.44 250 GLU A C 1
ATOM 1948 O O . GLU A 1 250 ? -0.833 5.268 21.772 1.00 89.44 250 GLU A O 1
ATOM 1953 N N . LYS A 1 251 ? -1.026 3.077 22.242 1.00 90.12 251 LYS A N 1
ATOM 1954 C CA . LYS A 1 251 ? -0.421 2.578 20.994 1.00 90.12 251 LYS A CA 1
ATOM 1955 C C . LYS A 1 251 ? -1.400 2.525 19.808 1.00 90.12 251 LYS A C 1
ATOM 1957 O O . LYS A 1 251 ? -1.042 2.008 18.748 1.00 90.12 251 LYS A O 1
ATOM 1962 N N . GLU A 1 252 ? -2.633 3.001 19.976 1.00 95.69 252 GLU A N 1
ATOM 1963 C CA . GLU A 1 252 ? -3.667 2.893 18.948 1.00 95.69 252 GLU A CA 1
ATOM 1964 C C . GLU A 1 252 ? -3.526 3.964 17.857 1.00 95.69 252 GLU A C 1
ATOM 1966 O O . GLU A 1 252 ? -3.222 5.128 18.126 1.00 95.69 252 GLU A O 1
ATOM 1971 N N . GLN A 1 253 ? -3.829 3.598 16.613 1.00 96.88 253 GLN A N 1
ATOM 1972 C CA . GLN A 1 253 ? -3.856 4.526 15.482 1.00 96.88 253 GLN A CA 1
ATOM 1973 C C . GLN A 1 253 ? -5.298 4.732 15.017 1.00 96.88 253 GLN A C 1
ATOM 1975 O O . GLN A 1 253 ? -6.071 3.779 14.906 1.00 96.88 253 GLN A O 1
ATOM 198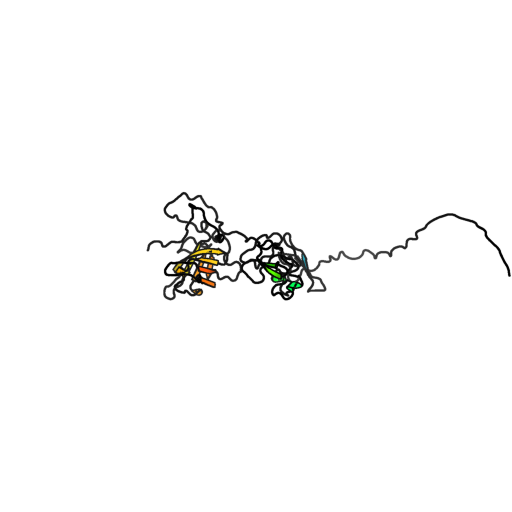0 N N . LYS A 1 254 ? -5.680 5.990 14.773 1.00 97.00 254 LYS A N 1
ATOM 1981 C CA . LYS A 1 254 ? -7.055 6.400 14.451 1.00 97.00 254 LYS A CA 1
ATOM 1982 C C . LYS A 1 254 ? -7.098 7.077 13.094 1.00 97.00 254 LYS A C 1
ATOM 1984 O O . LYS A 1 254 ? -6.388 8.054 12.883 1.00 97.00 254 LYS A O 1
ATOM 1989 N N . PHE A 1 255 ? -8.011 6.633 12.241 1.00 97.75 255 PHE A N 1
ATOM 1990 C CA . PHE A 1 255 ? -8.175 7.167 10.894 1.00 97.75 255 PHE A CA 1
ATOM 1991 C C . PHE A 1 255 ? -9.641 7.477 10.612 1.00 97.75 255 PHE A C 1
ATOM 1993 O O . PHE A 1 255 ? -10.534 6.698 10.954 1.00 97.75 255 PHE A O 1
ATOM 2000 N N . GLN A 1 256 ? -9.889 8.608 9.957 1.00 97.56 256 GLN A N 1
ATOM 2001 C CA . GLN A 1 256 ? -11.148 8.817 9.242 1.00 97.56 256 GLN A CA 1
ATOM 2002 C C . GLN A 1 256 ? -11.152 7.939 7.986 1.00 97.56 256 GLN A C 1
ATOM 2004 O O . GLN A 1 256 ? -10.089 7.612 7.450 1.00 97.56 256 GLN A O 1
ATOM 2009 N N . VAL A 1 257 ? -12.332 7.570 7.496 1.00 97.62 257 VAL A N 1
ATOM 2010 C CA . VAL A 1 257 ? -12.450 6.885 6.204 1.00 97.62 257 VAL A CA 1
ATOM 2011 C C . VAL A 1 257 ? -12.358 7.920 5.080 1.00 97.62 257 VAL A C 1
ATOM 2013 O O . VAL A 1 257 ? -13.055 8.929 5.103 1.00 97.62 257 VAL A O 1
ATOM 2016 N N . LYS A 1 258 ? -11.494 7.684 4.089 1.00 96.56 258 LYS A N 1
ATOM 2017 C CA . LYS A 1 258 ? -11.378 8.527 2.886 1.00 96.56 258 LYS A CA 1
ATOM 2018 C C . LYS A 1 258 ? -12.442 8.163 1.855 1.00 96.56 258 LYS A C 1
ATOM 2020 O O . LYS A 1 258 ? -13.103 9.036 1.302 1.00 96.56 258 LYS A O 1
ATOM 2025 N N . ASN A 1 259 ? -12.605 6.864 1.630 1.00 96.44 259 ASN A N 1
ATOM 2026 C CA . ASN A 1 259 ? -13.635 6.259 0.798 1.00 96.44 259 ASN A CA 1
ATOM 2027 C C . ASN A 1 259 ? -13.884 4.821 1.280 1.00 96.44 259 ASN A C 1
ATOM 2029 O O . ASN A 1 259 ? -13.000 4.230 1.903 1.00 96.44 259 ASN A O 1
ATOM 2033 N N . TYR A 1 260 ? -15.035 4.239 0.960 1.00 96.94 260 TYR A N 1
ATOM 2034 C CA . TYR A 1 260 ? -15.232 2.794 1.053 1.00 96.94 260 TYR A CA 1
ATOM 2035 C C . TYR A 1 260 ? -15.946 2.267 -0.192 1.00 96.94 260 TYR A C 1
ATOM 2037 O O . TYR A 1 260 ? -16.690 2.987 -0.852 1.00 96.94 260 TYR A O 1
ATOM 2045 N N . VAL A 1 261 ? -15.674 1.011 -0.529 1.00 96.62 261 VAL A N 1
ATOM 2046 C CA . VAL A 1 261 ? -16.202 0.326 -1.707 1.00 96.62 261 VAL A CA 1
ATOM 2047 C C . VAL A 1 261 ? -16.817 -0.985 -1.243 1.00 96.62 261 VAL A C 1
ATOM 2049 O O . VAL A 1 261 ? -16.100 -1.887 -0.812 1.00 96.62 261 VAL A O 1
ATOM 2052 N N . VAL A 1 262 ? -18.143 -1.079 -1.325 1.00 97.19 262 VAL A N 1
ATOM 2053 C CA . VAL A 1 262 ? -18.865 -2.355 -1.264 1.00 97.19 262 VAL A CA 1
ATOM 2054 C C . VAL A 1 262 ? -18.694 -3.053 -2.612 1.00 97.19 262 VAL A C 1
ATOM 2056 O O . VAL A 1 262 ? -18.743 -2.400 -3.655 1.00 97.19 262 VAL A O 1
ATOM 2059 N N . HIS A 1 263 ? -18.458 -4.364 -2.610 1.00 97.25 263 HIS A N 1
ATOM 2060 C CA . HIS A 1 263 ? -18.260 -5.115 -3.845 1.00 97.25 263 HIS A CA 1
ATOM 2061 C C . HIS A 1 263 ? -19.505 -5.069 -4.749 1.00 97.25 263 HIS A C 1
ATOM 2063 O O . HIS A 1 263 ? -20.614 -5.369 -4.319 1.00 97.25 263 HIS A O 1
ATOM 2069 N N . GLU A 1 264 ? -19.312 -4.751 -6.032 1.00 96.75 264 GLU A N 1
ATOM 2070 C CA . GLU A 1 264 ? -20.386 -4.442 -6.999 1.00 96.75 264 GLU A CA 1
ATOM 2071 C C . GLU A 1 264 ? -21.402 -5.575 -7.227 1.00 96.75 264 GLU A C 1
ATOM 2073 O O . GLU A 1 264 ? -22.499 -5.337 -7.726 1.00 96.75 264 GLU A O 1
ATOM 2078 N N . ARG A 1 265 ? -21.031 -6.815 -6.888 1.00 97.06 265 ARG A N 1
ATOM 2079 C CA . ARG A 1 265 ? -21.891 -8.009 -6.979 1.00 97.06 265 ARG A CA 1
ATOM 2080 C C . ARG A 1 265 ? -22.312 -8.548 -5.607 1.00 97.06 265 ARG A C 1
ATOM 2082 O O . ARG A 1 265 ? -22.579 -9.741 -5.492 1.00 97.06 265 ARG A O 1
ATOM 2089 N N . TYR A 1 266 ? -22.264 -7.720 -4.564 1.00 97.19 266 TYR A N 1
ATOM 2090 C CA . TYR A 1 266 ? -22.814 -8.080 -3.260 1.00 97.19 266 TYR A CA 1
ATOM 2091 C C . TYR A 1 266 ? -24.327 -8.318 -3.366 1.00 97.19 266 TYR A C 1
ATOM 2093 O O . TYR A 1 266 ? -25.035 -7.556 -4.025 1.00 97.19 266 TYR A O 1
ATOM 2101 N N . ASP A 1 267 ? -24.800 -9.387 -2.735 1.00 95.94 267 ASP A N 1
ATOM 2102 C CA . ASP A 1 267 ? -26.199 -9.805 -2.706 1.00 95.94 267 ASP A CA 1
ATOM 2103 C C . ASP A 1 267 ? -26.636 -9.967 -1.243 1.00 95.94 267 ASP A C 1
ATOM 2105 O O . ASP A 1 267 ? -26.161 -10.861 -0.542 1.00 95.94 267 ASP A O 1
ATOM 2109 N N . SER A 1 268 ? -27.527 -9.089 -0.780 1.00 94.69 268 SER A N 1
ATOM 2110 C CA . SER A 1 268 ? -28.001 -9.043 0.610 1.00 94.69 268 SER A CA 1
ATOM 2111 C C . SER A 1 268 ? -28.951 -10.187 0.986 1.00 94.69 268 SER A C 1
ATOM 2113 O O . SER A 1 268 ? -29.189 -10.410 2.169 1.00 94.69 268 SER A O 1
ATOM 2115 N N . GLU A 1 269 ? -29.505 -10.924 0.016 1.00 94.94 269 GLU A N 1
ATOM 2116 C CA . GLU A 1 269 ? -30.438 -12.031 0.285 1.00 94.94 269 GLU A CA 1
ATOM 2117 C C . GLU A 1 269 ? -29.700 -13.337 0.619 1.00 94.94 269 GLU A C 1
ATOM 2119 O O . GLU A 1 269 ? -30.224 -14.199 1.325 1.00 94.94 269 GLU A O 1
ATOM 2124 N N . ASN A 1 270 ? -28.484 -13.513 0.091 1.00 95.75 270 ASN A N 1
ATOM 2125 C CA . ASN A 1 270 ? -27.694 -14.741 0.249 1.00 95.75 270 ASN A CA 1
ATOM 2126 C C . ASN A 1 270 ? -26.234 -14.513 0.683 1.00 95.75 270 ASN A C 1
ATOM 2128 O O . ASN A 1 270 ? -25.490 -15.485 0.820 1.00 95.75 270 ASN A O 1
ATOM 2132 N N . TYR A 1 271 ? -25.835 -13.260 0.916 1.00 95.06 271 TYR A N 1
ATOM 2133 C CA . TYR A 1 271 ? -24.492 -12.834 1.322 1.00 95.06 271 TYR A CA 1
ATOM 2134 C C . TYR A 1 271 ? -23.370 -13.223 0.336 1.00 95.06 271 TYR A C 1
ATOM 2136 O O . TYR A 1 271 ? -22.188 -13.256 0.692 1.00 95.06 271 TYR A O 1
ATOM 2144 N N . ASN A 1 272 ? -23.697 -13.486 -0.937 1.00 96.81 272 ASN A N 1
ATOM 2145 C CA . ASN A 1 272 ? -22.676 -13.684 -1.961 1.00 96.81 272 ASN A CA 1
ATOM 2146 C C . ASN A 1 272 ? -21.876 -12.394 -2.164 1.00 96.81 272 ASN A C 1
ATOM 2148 O O . ASN A 1 272 ? -22.431 -11.315 -2.362 1.00 96.81 272 ASN A O 1
ATOM 2152 N N . ASN A 1 273 ? -20.550 -12.529 -2.180 1.00 96.62 273 ASN A N 1
ATOM 2153 C CA . ASN A 1 273 ? -19.606 -11.414 -2.255 1.00 96.62 273 ASN A CA 1
ATOM 2154 C C . ASN A 1 273 ? -19.776 -10.376 -1.122 1.00 96.62 273 ASN A C 1
ATOM 2156 O O . ASN A 1 273 ? -19.646 -9.176 -1.368 1.00 96.62 273 ASN A O 1
ATOM 2160 N N . ASP A 1 274 ? -20.053 -10.830 0.106 1.00 97.81 274 ASP A N 1
ATOM 2161 C CA . ASP A 1 274 ? -20.107 -10.008 1.326 1.00 97.81 274 ASP A CA 1
ATOM 2162 C C . ASP A 1 274 ? -18.721 -9.461 1.730 1.00 97.81 274 ASP A C 1
ATOM 2164 O O . ASP A 1 274 ? -18.083 -9.911 2.681 1.00 97.81 274 ASP A O 1
ATOM 2168 N N . ILE A 1 275 ? -18.210 -8.511 0.944 1.00 97.88 275 ILE A N 1
ATOM 2169 C CA . ILE A 1 275 ? -16.857 -7.968 1.069 1.00 97.88 275 ILE A CA 1
ATOM 2170 C C . ILE A 1 275 ? -16.834 -6.468 0.742 1.00 97.88 275 ILE A C 1
ATOM 2172 O O . ILE A 1 275 ? -17.420 -6.008 -0.243 1.00 97.88 275 ILE A O 1
ATOM 2176 N N . ALA A 1 276 ? -16.137 -5.697 1.574 1.00 98.12 276 ALA A N 1
ATOM 2177 C CA . ALA A 1 276 ? -15.956 -4.260 1.414 1.00 98.12 276 ALA A CA 1
ATOM 2178 C C . ALA A 1 276 ? -14.520 -3.827 1.734 1.00 98.12 276 ALA A C 1
ATOM 2180 O O . ALA A 1 276 ? -13.858 -4.371 2.621 1.00 98.12 276 ALA A O 1
ATOM 2181 N N . LEU A 1 277 ? -14.050 -2.805 1.020 1.00 98.31 277 LEU A N 1
ATOM 2182 C CA . LEU A 1 277 ? -12.741 -2.183 1.209 1.00 98.31 277 LEU A CA 1
ATOM 2183 C C . LEU A 1 277 ? -12.906 -0.761 1.735 1.00 98.31 277 LEU A C 1
ATOM 2185 O O . LEU A 1 277 ? -13.611 0.044 1.132 1.00 98.31 277 LEU A O 1
ATOM 2189 N N . LEU A 1 278 ? -12.216 -0.430 2.824 1.00 98.50 278 LEU A N 1
ATOM 2190 C CA . LEU A 1 278 ? -12.176 0.909 3.400 1.00 98.50 278 LEU A CA 1
ATOM 2191 C C . LEU A 1 278 ? -10.782 1.508 3.214 1.00 98.50 278 LEU A C 1
ATOM 2193 O O . LEU A 1 278 ? -9.783 0.919 3.633 1.00 98.50 278 LEU A O 1
ATOM 2197 N N . GLN A 1 279 ? -10.722 2.698 2.622 1.00 97.50 279 GLN A N 1
ATOM 2198 C CA . GLN A 1 279 ? -9.491 3.461 2.459 1.00 97.50 279 GLN A CA 1
ATOM 2199 C C . GLN A 1 279 ? -9.274 4.376 3.668 1.00 97.50 279 GLN A C 1
ATOM 2201 O O . GLN A 1 279 ? -10.136 5.193 4.008 1.00 97.50 279 GLN A O 1
ATOM 2206 N N . LEU A 1 280 ? -8.107 4.269 4.296 1.00 97.19 280 LEU A N 1
ATOM 2207 C CA . LEU A 1 280 ? -7.686 5.128 5.402 1.00 97.19 280 LEU A CA 1
ATOM 2208 C C . LEU A 1 280 ? -7.392 6.545 4.882 1.00 97.19 280 LEU A C 1
ATOM 2210 O O . LEU A 1 280 ? -6.785 6.714 3.824 1.00 97.19 280 LEU A O 1
ATOM 2214 N N . ASN A 1 281 ? -7.827 7.571 5.616 1.00 96.12 281 ASN A N 1
ATOM 2215 C CA . ASN A 1 281 ? -7.490 8.958 5.307 1.00 96.12 281 ASN A CA 1
ATOM 2216 C C . ASN A 1 281 ? -6.189 9.363 6.015 1.00 96.12 281 ASN A C 1
ATOM 2218 O O . ASN A 1 281 ? -6.136 9.339 7.244 1.00 96.12 281 ASN A O 1
ATOM 2222 N N . SER A 1 282 ? -5.170 9.742 5.242 1.00 92.12 282 SER A N 1
ATOM 2223 C CA . SER A 1 282 ? -3.887 10.263 5.727 1.00 92.12 282 SER A CA 1
ATOM 2224 C C . SER A 1 282 ? -3.335 11.322 4.769 1.00 92.12 282 SER A C 1
ATOM 2226 O O . SER A 1 282 ? -3.611 11.276 3.567 1.00 92.12 282 SER A O 1
ATOM 2228 N N . ASP A 1 283 ? -2.519 12.230 5.306 1.00 86.62 283 ASP A N 1
ATOM 2229 C CA . ASP A 1 283 ? -1.728 13.207 4.544 1.00 86.62 283 ASP A CA 1
ATOM 2230 C C . ASP A 1 283 ? -0.402 12.607 4.014 1.00 86.62 283 ASP A C 1
ATOM 2232 O O . ASP A 1 283 ? 0.309 13.241 3.235 1.00 86.62 283 ASP A O 1
ATOM 2236 N N . THR A 1 284 ? -0.061 11.382 4.434 1.00 81.25 284 THR A N 1
ATOM 2237 C CA . THR A 1 284 ? 1.140 10.619 4.047 1.00 81.25 284 THR A CA 1
ATOM 2238 C C . THR A 1 284 ? 0.802 9.419 3.158 1.00 81.25 284 THR A C 1
ATOM 2240 O O . THR A 1 284 ? -0.276 8.840 3.274 1.00 81.25 284 THR A O 1
ATOM 2243 N N . GLU A 1 285 ? 1.744 8.993 2.303 1.00 74.44 285 GLU A N 1
ATOM 2244 C CA . GLU A 1 285 ? 1.605 7.754 1.508 1.00 74.44 285 GLU A CA 1
ATOM 2245 C C . GLU A 1 285 ? 1.603 6.485 2.376 1.00 74.44 285 GLU A C 1
ATOM 2247 O O . GLU A 1 285 ? 0.907 5.522 2.066 1.00 74.44 285 GLU A O 1
ATOM 2252 N N . ASP A 1 286 ? 2.364 6.485 3.473 1.00 80.44 286 ASP A N 1
ATOM 2253 C CA . ASP A 1 286 ? 2.283 5.469 4.521 1.00 80.44 286 ASP A CA 1
ATOM 2254 C C . ASP A 1 286 ? 1.185 5.890 5.512 1.00 80.44 286 ASP A C 1
ATOM 2256 O O . ASP A 1 286 ? 1.430 6.750 6.361 1.00 80.44 286 ASP A O 1
ATOM 2260 N N . CYS A 1 287 ? -0.036 5.348 5.383 1.00 92.00 287 CYS A N 1
ATOM 2261 C CA . CYS A 1 287 ? -1.157 5.722 6.259 1.00 92.00 287 CYS A CA 1
ATOM 2262 C C . CYS A 1 287 ? -1.014 5.118 7.672 1.00 92.00 287 CYS A C 1
ATOM 2264 O O . CYS A 1 287 ? -0.702 5.830 8.623 1.00 92.00 287 CYS A O 1
ATOM 2266 N N . ALA A 1 288 ? -1.232 3.807 7.826 1.00 93.88 288 ALA A N 1
ATOM 2267 C CA . ALA A 1 288 ? -0.956 3.085 9.064 1.00 93.88 288 ALA A CA 1
ATOM 2268 C C . ALA A 1 288 ? 0.546 2.806 9.185 1.00 93.88 288 ALA A C 1
ATOM 2270 O O . ALA A 1 288 ? 1.151 2.190 8.304 1.00 93.88 288 ALA A O 1
ATOM 2271 N N . ILE A 1 289 ? 1.136 3.247 10.295 1.00 91.75 289 ILE A N 1
ATOM 2272 C CA . ILE A 1 289 ? 2.550 3.038 10.608 1.00 91.75 289 ILE A CA 1
ATOM 2273 C C . ILE A 1 289 ? 2.694 1.652 11.240 1.00 91.75 289 ILE A C 1
ATOM 2275 O O . ILE A 1 289 ? 1.966 1.316 12.172 1.00 91.75 289 ILE A O 1
ATOM 2279 N N . GLU A 1 290 ? 3.628 0.837 10.758 1.00 90.81 290 GLU A N 1
ATOM 2280 C CA . GLU A 1 290 ? 3.837 -0.505 11.305 1.00 90.81 290 GLU A CA 1
ATOM 2281 C C . GLU A 1 290 ? 4.462 -0.455 12.711 1.00 90.81 290 GLU A C 1
ATOM 2283 O O . GLU A 1 290 ? 5.488 0.193 12.925 1.00 90.81 290 GLU A O 1
ATOM 2288 N N . THR A 1 291 ? 3.869 -1.176 13.664 1.00 91.88 291 THR A N 1
ATOM 2289 C CA . THR A 1 291 ? 4.345 -1.287 15.054 1.00 91.88 291 THR A CA 1
ATOM 2290 C C . THR A 1 291 ? 4.376 -2.754 15.516 1.00 91.88 291 THR A C 1
ATOM 2292 O O . THR A 1 291 ? 4.395 -3.696 14.716 1.00 91.88 291 THR A O 1
ATOM 2295 N N . ASP A 1 292 ? 4.454 -2.983 16.824 1.00 90.12 292 ASP A N 1
ATOM 2296 C CA . ASP A 1 292 ? 4.151 -4.265 17.462 1.00 90.12 292 ASP A CA 1
ATOM 2297 C C . ASP A 1 292 ? 2.636 -4.550 17.507 1.00 90.12 292 ASP A C 1
ATOM 2299 O O . ASP A 1 292 ? 2.234 -5.699 17.335 1.00 90.12 292 ASP A O 1
ATOM 2303 N N . THR A 1 293 ? 1.809 -3.509 17.652 1.00 93.25 293 THR A N 1
ATOM 2304 C CA . THR A 1 293 ? 0.337 -3.575 17.735 1.00 93.25 293 THR A CA 1
ATOM 2305 C C . THR A 1 293 ? -0.410 -3.358 16.412 1.00 93.25 293 THR A C 1
ATOM 2307 O O . THR A 1 293 ? -1.596 -3.664 16.341 1.00 93.25 293 THR A O 1
ATOM 2310 N N . VAL A 1 294 ? 0.241 -2.827 15.369 1.00 94.62 294 VAL A N 1
ATOM 2311 C CA . VAL A 1 294 ? -0.371 -2.503 14.065 1.00 94.62 294 VAL A CA 1
ATOM 2312 C C . VAL A 1 294 ? 0.466 -3.093 12.933 1.00 94.62 294 VAL A C 1
ATOM 2314 O O . VAL A 1 294 ? 1.586 -2.647 12.686 1.00 94.62 294 VAL A O 1
ATOM 2317 N N . ARG A 1 295 ? -0.067 -4.102 12.237 1.00 93.94 295 ARG A N 1
ATOM 2318 C CA . ARG A 1 295 ? 0.572 -4.790 11.096 1.00 93.94 295 ARG A CA 1
ATOM 2319 C C . ARG A 1 295 ? -0.488 -5.274 10.115 1.00 93.94 295 ARG A C 1
ATOM 2321 O O . ARG A 1 295 ? -1.594 -5.584 10.530 1.00 93.94 295 ARG A O 1
ATOM 2328 N N . ALA A 1 296 ? -0.169 -5.378 8.829 1.00 94.56 296 ALA A N 1
ATOM 2329 C CA . ALA A 1 296 ? -1.110 -5.940 7.859 1.00 94.56 296 ALA A CA 1
ATOM 2330 C C . ALA A 1 296 ? -1.179 -7.478 7.954 1.00 94.56 296 ALA A C 1
ATOM 2332 O O . ALA A 1 296 ? -0.176 -8.135 8.230 1.00 94.56 296 ALA A O 1
ATOM 2333 N N . ALA A 1 297 ? -2.335 -8.073 7.667 1.00 95.50 297 ALA A N 1
ATOM 2334 C CA . ALA A 1 297 ? -2.442 -9.484 7.306 1.00 95.50 297 ALA A CA 1
ATOM 2335 C C . ALA A 1 297 ? -2.004 -9.671 5.844 1.00 95.50 297 ALA A C 1
ATOM 2337 O O . ALA A 1 297 ? -2.190 -8.772 5.023 1.00 95.50 297 ALA A O 1
ATOM 2338 N N . CYS A 1 298 ? -1.431 -10.825 5.498 1.00 92.31 298 CYS A N 1
ATOM 2339 C CA . CYS A 1 298 ? -1.180 -11.137 4.091 1.00 92.31 298 CYS A CA 1
ATOM 2340 C C . CYS A 1 298 ? -2.479 -11.567 3.404 1.00 92.31 298 CYS A C 1
ATOM 2342 O O . CYS A 1 298 ? -3.255 -12.340 3.966 1.00 92.31 298 CYS A O 1
ATOM 2344 N N . LEU A 1 299 ? -2.677 -11.113 2.167 1.00 91.38 299 LEU A N 1
ATOM 2345 C CA . LEU A 1 299 ? -3.683 -11.686 1.278 1.00 91.38 299 LEU A CA 1
ATOM 2346 C C . LEU A 1 299 ? -3.142 -12.983 0.648 1.00 91.38 299 LEU A C 1
ATOM 2348 O O . LEU A 1 299 ? -1.948 -13.047 0.340 1.00 91.38 299 LEU A O 1
ATOM 2352 N N . PRO A 1 300 ? -3.984 -14.013 0.455 1.00 90.69 300 PRO A N 1
ATOM 2353 C CA . PRO A 1 300 ? -3.598 -15.227 -0.256 1.00 90.69 300 PRO A CA 1
ATOM 2354 C C . PRO A 1 300 ? -3.421 -14.960 -1.758 1.00 90.69 300 PRO A C 1
ATOM 2356 O O . PRO A 1 300 ? -3.925 -13.967 -2.288 1.00 90.69 300 PRO A O 1
ATOM 2359 N N . THR A 1 301 ? -2.752 -15.872 -2.469 1.00 87.06 301 THR A N 1
ATOM 2360 C CA . THR A 1 301 ? -2.803 -15.871 -3.938 1.00 87.06 301 THR A CA 1
ATOM 2361 C C . THR A 1 301 ? -4.210 -16.283 -4.409 1.00 87.06 301 THR A C 1
ATOM 2363 O O . THR A 1 301 ? -4.890 -17.028 -3.696 1.00 87.06 301 THR A O 1
ATOM 2366 N N . PRO A 1 302 ? -4.688 -15.825 -5.586 1.00 85.25 302 PRO A N 1
ATOM 2367 C CA . PRO A 1 302 ? -6.058 -16.099 -6.049 1.00 85.25 302 PRO A CA 1
ATOM 2368 C C . PRO A 1 302 ? -6.400 -17.586 -6.244 1.00 85.25 302 PRO A C 1
ATOM 2370 O O . PRO A 1 302 ? -7.571 -17.947 -6.320 1.00 85.25 302 PRO A O 1
ATOM 2373 N N . ASP A 1 303 ? -5.379 -18.430 -6.361 1.00 89.75 303 ASP A N 1
ATOM 2374 C CA . ASP A 1 303 ? -5.428 -19.873 -6.581 1.00 89.75 303 ASP A CA 1
ATOM 2375 C C . ASP A 1 303 ? -5.163 -20.703 -5.310 1.00 89.75 303 ASP A C 1
ATOM 2377 O O . ASP A 1 303 ? -5.224 -21.934 -5.365 1.00 89.75 303 ASP A O 1
ATOM 2381 N N . LEU A 1 304 ? -4.886 -20.066 -4.162 1.00 91.75 304 LEU A N 1
ATOM 2382 C CA . LEU A 1 304 ? -4.570 -20.776 -2.924 1.00 91.75 304 LEU A CA 1
ATOM 2383 C C . LEU A 1 304 ? -5.766 -21.601 -2.433 1.00 91.75 304 LEU A C 1
ATOM 2385 O O . LEU A 1 304 ? -6.771 -21.064 -1.965 1.00 91.75 304 LEU A O 1
ATOM 2389 N N . GLN A 1 305 ? -5.600 -22.921 -2.431 1.00 93.00 305 GLN A N 1
ATOM 2390 C CA . GLN A 1 305 ? -6.478 -23.845 -1.722 1.00 93.00 305 GLN A CA 1
ATOM 2391 C C . GLN A 1 305 ? -5.788 -24.303 -0.438 1.00 93.00 305 GLN A C 1
ATOM 2393 O O . GLN A 1 305 ? -4.699 -24.879 -0.475 1.00 93.00 305 GLN A O 1
ATOM 2398 N N . LEU A 1 306 ? -6.418 -24.036 0.706 1.00 91.81 306 LEU A N 1
ATOM 2399 C CA . LEU A 1 306 ? -5.962 -24.572 1.985 1.00 91.81 306 LEU A CA 1
ATOM 2400 C C . LEU A 1 306 ? -6.277 -26.077 2.035 1.00 91.81 306 LEU A C 1
ATOM 2402 O O . LEU A 1 306 ? -7.408 -26.451 1.719 1.00 91.81 306 LEU A O 1
ATOM 2406 N N . PRO A 1 307 ? -5.328 -26.942 2.435 1.00 94.19 307 PRO A N 1
ATOM 2407 C CA . PRO A 1 307 ? -5.605 -28.359 2.638 1.00 94.19 307 PRO A CA 1
ATOM 2408 C C . PRO A 1 307 ? -6.719 -28.594 3.661 1.00 94.19 307 PRO A C 1
ATOM 2410 O O . PRO A 1 307 ? -6.829 -27.860 4.651 1.00 94.19 307 PRO A O 1
ATOM 2413 N N . ASP A 1 308 ? -7.479 -29.674 3.475 1.00 92.25 308 ASP A N 1
ATOM 2414 C CA . ASP A 1 308 ? -8.399 -30.177 4.496 1.00 92.25 308 ASP A CA 1
ATOM 2415 C C . ASP A 1 308 ? -7.680 -30.284 5.851 1.00 92.25 308 ASP A C 1
ATOM 2417 O O . ASP A 1 308 ? -6.522 -30.702 5.929 1.00 92.25 308 ASP A O 1
ATOM 2421 N N . TRP A 1 309 ? -8.387 -29.934 6.929 1.00 89.12 309 TRP A N 1
ATOM 2422 C CA . TRP A 1 309 ? -7.868 -29.907 8.307 1.00 89.12 309 TRP A CA 1
ATOM 2423 C C . TRP A 1 309 ? -6.809 -28.835 8.612 1.00 89.12 309 TRP A C 1
ATOM 2425 O O . TRP A 1 309 ? -6.199 -28.885 9.681 1.00 89.12 309 TRP A O 1
ATOM 2435 N N . THR A 1 310 ? -6.624 -27.830 7.747 1.00 90.75 310 THR A N 1
ATOM 2436 C CA . THR A 1 310 ? -5.875 -26.615 8.113 1.00 90.75 310 THR A CA 1
ATOM 2437 C C . THR A 1 310 ? -6.514 -25.955 9.342 1.00 90.75 310 THR A C 1
ATOM 2439 O O . THR A 1 310 ? -7.688 -25.588 9.319 1.00 90.75 310 THR A O 1
ATOM 2442 N N . GLU A 1 311 ? -5.752 -25.806 10.430 1.00 87.75 311 GLU A N 1
ATOM 2443 C CA . GLU A 1 311 ? -6.212 -25.088 11.623 1.00 87.75 311 GLU A CA 1
ATOM 2444 C C . GLU A 1 311 ? -6.136 -23.568 11.375 1.00 87.75 311 GLU A C 1
ATOM 2446 O O . GLU A 1 311 ? -5.093 -23.038 10.990 1.00 87.75 311 GLU A O 1
ATOM 2451 N N . CYS A 1 312 ? -7.251 -22.864 11.589 1.00 88.88 312 CYS A N 1
ATOM 2452 C CA . CYS A 1 312 ? -7.367 -21.413 11.430 1.00 88.88 312 CYS A CA 1
ATOM 2453 C C . CYS A 1 312 ? -7.827 -20.756 12.739 1.00 88.88 312 CYS A C 1
ATOM 2455 O O . CYS A 1 312 ? -8.559 -21.355 13.527 1.00 88.88 312 CYS A O 1
ATOM 2457 N N . GLU A 1 313 ? -7.429 -19.502 12.945 1.00 88.44 313 GLU A N 1
ATOM 2458 C CA . GLU A 1 313 ? -7.823 -18.678 14.091 1.00 88.44 313 GLU A CA 1
ATOM 2459 C C . GLU A 1 313 ? -8.833 -17.608 13.650 1.00 88.44 313 GLU A C 1
ATOM 2461 O O . GLU A 1 313 ? -8.729 -17.065 12.551 1.00 88.44 313 GLU A O 1
ATOM 2466 N N . ILE A 1 314 ? -9.787 -17.275 14.525 1.00 90.25 314 ILE A N 1
ATOM 2467 C CA . ILE A 1 314 ? -10.740 -16.173 14.337 1.00 90.25 314 ILE A CA 1
ATOM 2468 C C . ILE A 1 314 ? -10.566 -15.206 15.511 1.00 90.25 314 ILE A C 1
ATOM 2470 O O . ILE A 1 314 ? -10.669 -15.619 16.666 1.00 90.25 314 ILE A O 1
ATOM 2474 N N . SER A 1 315 ? -10.324 -13.929 15.215 1.00 91.25 315 SER A N 1
ATOM 2475 C CA . SER A 1 315 ? -10.217 -12.844 16.196 1.00 91.25 315 SER A CA 1
ATOM 2476 C C . SER A 1 315 ? -11.344 -11.827 16.031 1.00 91.25 315 SER A C 1
ATOM 2478 O O . SER A 1 315 ? -11.877 -11.630 14.939 1.00 91.25 315 SER A O 1
ATOM 2480 N N . GLY A 1 316 ? -11.703 -11.155 17.123 1.00 90.75 316 GLY A N 1
ATOM 2481 C CA . GLY A 1 316 ? -12.685 -10.079 17.101 1.00 90.75 316 GLY A CA 1
ATOM 2482 C C . GLY A 1 316 ? -13.088 -9.639 18.503 1.00 90.75 316 GLY A C 1
ATOM 2483 O O . GLY A 1 316 ? -12.959 -10.387 19.467 1.00 90.75 316 GLY A O 1
ATOM 2484 N N . TYR A 1 317 ? -13.623 -8.425 18.609 1.00 86.31 317 TYR A N 1
ATOM 2485 C CA . TYR A 1 317 ? -14.057 -7.833 19.883 1.00 86.31 317 TYR A CA 1
ATOM 2486 C C . TYR A 1 317 ? -15.340 -8.446 20.464 1.00 86.31 317 TYR A C 1
ATOM 2488 O O . TYR A 1 317 ? -15.718 -8.124 21.589 1.00 86.31 317 TYR A O 1
ATOM 2496 N N . GLY A 1 318 ? -16.031 -9.273 19.674 1.00 73.31 318 GLY A N 1
ATOM 2497 C CA . GLY A 1 318 ? -17.314 -9.871 20.017 1.00 73.31 318 GLY A CA 1
ATOM 2498 C C . GLY A 1 318 ? -18.443 -8.864 20.270 1.00 73.31 318 GLY A C 1
ATOM 2499 O O . GLY A 1 318 ? -18.304 -7.636 20.195 1.00 73.31 318 GLY A O 1
ATOM 2500 N N . ARG A 1 319 ? -19.597 -9.425 20.618 1.00 62.34 319 ARG A N 1
ATOM 2501 C CA . ARG A 1 319 ? -20.647 -8.734 21.358 1.00 62.34 319 ARG A CA 1
ATOM 2502 C C . ARG A 1 319 ? -20.703 -9.445 22.702 1.00 62.34 319 ARG A C 1
ATOM 2504 O O . ARG A 1 319 ? -21.270 -10.528 22.781 1.00 62.34 319 ARG A O 1
ATOM 2511 N N . ASN A 1 320 ? -20.054 -8.875 23.722 1.00 49.69 320 ASN A N 1
ATOM 2512 C CA . ASN A 1 320 ? -20.364 -9.267 25.097 1.00 49.69 320 ASN A CA 1
ATOM 2513 C C . ASN A 1 320 ? -21.881 -9.147 25.262 1.00 49.69 320 ASN A C 1
ATOM 2515 O O . ASN A 1 320 ? -22.457 -8.170 24.772 1.00 49.69 320 ASN A O 1
ATOM 2519 N N . GLU A 1 321 ? -22.481 -10.157 25.885 1.00 40.56 321 GLU A N 1
ATOM 2520 C CA . GLU A 1 321 ? -23.913 -10.211 26.170 1.00 40.56 321 GLU A CA 1
ATOM 2521 C C . GLU A 1 321 ? -24.356 -8.912 26.869 1.00 40.56 321 GLU A C 1
ATOM 2523 O O . GLU A 1 321 ? -23.603 -8.346 27.669 1.00 40.56 321 GLU A O 1
ATOM 2528 N N . GLU A 1 322 ? -25.533 -8.413 26.480 1.00 32.53 322 GLU A N 1
ATOM 2529 C CA . GLU A 1 322 ? -26.160 -7.200 27.034 1.00 32.53 322 GLU A CA 1
ATOM 2530 C C . GLU A 1 322 ? -26.740 -7.446 28.435 1.00 32.53 322 GLU A C 1
ATOM 2532 O O . GLU A 1 322 ? -27.330 -8.531 28.643 1.00 32.53 322 GLU A O 1
#